Protein AF-A0A6G9QMH5-F1 (afdb_monomer)

Nearest PDB structures (foldseek):
  2hsq-assembly1_A  TM=3.831E-01  e=6.732E-01  Homo sapiens
  1ydi-assembly1_A  TM=3.785E-01  e=2.770E+00  Homo sapiens
  3tj6-assembly1_A  TM=2.991E-01  e=2.895E+00  Homo sapiens

Foldseek 3Di:
DDDPVVLLVVLLVQLLVVQLVVCVVVVADCSVLLNVLLVVLSVDPANLVSLLLLVLLLLLLVLLLVLLCVLLVPPVVPVVSSVVVLVVLVVVLVVCLPDPRNNSSSVSSSVNSVCLNVQCVSDPVSSVSSSVSNNVSSVSSSVSSCVSCVPRPPDQLVVVLLVLLVVLLVLLLVLLVVLVDDDDLVVLVVSLVVLVVNVVSLVVSVVSLVGDNPRPPVCVVCSVVSVVLSVVSNVLSVLSSVSSVCVNVVNDDVVVSVVSSVVSNVSSVVSVVVSVVVVVVVVVDDDDPPDDD

Sequence (293 aa):
MLLHSTKEAIKIGLSLTIAISLTFLLGWEKPWWSAITIIAMSANETYGHSIKLASDRLAGTMAGAFAAVVLVSFFAQERFLFLTTLILFAGLATFMSFNQRYGYTVRISFYVCALVCAMGAFDDISSINLIILRLQETFLGVIVYSLVFGLIWPDTTQGHFFALQNKILNCLEEKASQLSQKMSAEDVLKISDELQQVIPQIAKMKTILDLPLNGSHQLKHQLEKWRTITISSYEITLKLTEIADQLTNTQTDLTKRETDLAQITQQLTILKLAVKSDESQTVASPSAASGMS

Structure (mmCIF, N/CA/C/O backbone):
data_AF-A0A6G9QMH5-F1
#
_entry.id   AF-A0A6G9QMH5-F1
#
loop_
_atom_site.group_PDB
_atom_site.id
_atom_site.type_symbol
_atom_site.label_atom_id
_atom_site.label_alt_id
_atom_site.label_comp_id
_atom_site.label_asym_id
_atom_site.label_entity_id
_atom_site.label_seq_id
_atom_site.pdbx_PDB_ins_code
_atom_site.Cartn_x
_atom_site.Cartn_y
_atom_site.Cartn_z
_atom_site.occupancy
_atom_site.B_iso_or_equiv
_atom_site.auth_seq_id
_atom_site.auth_comp_id
_atom_site.auth_asym_id
_atom_site.auth_atom_id
_atom_site.pdbx_PDB_model_num
ATOM 1 N N . MET A 1 1 ? -4.821 -22.042 19.681 1.00 65.56 1 MET A N 1
ATOM 2 C CA . MET A 1 1 ? -4.972 -21.285 18.416 1.00 65.56 1 MET A CA 1
ATOM 3 C C . MET A 1 1 ? -3.760 -20.376 18.266 1.00 65.56 1 MET A C 1
ATOM 5 O O . MET A 1 1 ? -3.425 -19.713 19.236 1.00 65.56 1 MET A O 1
ATOM 9 N N . LEU A 1 2 ? -3.075 -20.373 17.117 1.00 74.69 2 LEU A N 1
ATOM 10 C CA . LEU A 1 2 ? -1.961 -19.442 16.866 1.00 74.69 2 LEU A CA 1
ATOM 11 C C . LEU A 1 2 ? -2.449 -17.985 16.949 1.00 74.69 2 LEU A C 1
ATOM 13 O O . LEU A 1 2 ? -3.534 -17.691 16.436 1.00 74.69 2 LEU A O 1
ATOM 17 N N . LEU A 1 3 ? -1.654 -17.094 17.557 1.00 81.12 3 LEU A N 1
ATOM 18 C CA . LEU A 1 3 ? -1.924 -15.651 17.564 1.00 81.12 3 LEU A CA 1
ATOM 19 C C . LEU A 1 3 ? -1.976 -15.116 16.125 1.00 81.12 3 LEU A C 1
ATOM 21 O O . LEU A 1 3 ? -1.241 -15.586 15.255 1.00 81.12 3 LEU A O 1
ATOM 25 N N . HIS A 1 4 ? -2.821 -14.111 15.881 1.00 75.88 4 HIS A N 1
ATOM 26 C CA . HIS A 1 4 ? -2.964 -13.482 14.563 1.00 75.88 4 HIS A CA 1
ATOM 27 C C . HIS A 1 4 ? -1.617 -12.966 14.029 1.00 75.88 4 HIS A C 1
ATOM 29 O O . HIS A 1 4 ? -1.228 -13.319 12.921 1.00 75.88 4 HIS A O 1
ATOM 35 N N . SER A 1 5 ? -0.832 -12.278 14.864 1.00 81.12 5 SER A N 1
ATOM 36 C CA . SER A 1 5 ? 0.507 -11.796 14.497 1.00 81.12 5 SER A CA 1
ATOM 37 C C . SER A 1 5 ? 1.468 -12.923 14.099 1.00 81.12 5 SER A C 1
ATOM 39 O O . SER A 1 5 ? 2.293 -12.745 13.210 1.00 81.12 5 SER A O 1
ATOM 41 N N . THR A 1 6 ? 1.353 -14.104 14.718 1.00 87.31 6 THR A N 1
ATOM 42 C CA . THR A 1 6 ? 2.169 -15.274 14.358 1.00 87.31 6 THR A CA 1
ATOM 43 C C . THR A 1 6 ? 1.766 -15.832 12.997 1.00 87.31 6 THR A C 1
ATOM 45 O O . THR A 1 6 ? 2.635 -16.180 12.203 1.00 87.31 6 THR A O 1
ATOM 48 N N . LYS A 1 7 ? 0.461 -15.892 12.701 1.00 86.19 7 LYS A N 1
ATOM 49 C CA . LYS A 1 7 ? -0.029 -16.320 11.382 1.00 86.19 7 LYS A CA 1
ATOM 50 C C . LYS A 1 7 ? 0.458 -15.372 10.289 1.00 86.19 7 LYS A C 1
ATOM 52 O O . LYS A 1 7 ? 0.980 -15.843 9.285 1.00 86.19 7 LYS A O 1
ATOM 57 N N . GLU A 1 8 ? 0.354 -14.065 10.514 1.00 85.12 8 GLU A N 1
ATOM 58 C CA . GLU A 1 8 ? 0.830 -13.043 9.576 1.00 85.12 8 GLU A CA 1
ATOM 59 C C . GLU A 1 8 ? 2.343 -13.136 9.349 1.00 85.12 8 GLU A C 1
ATOM 61 O O . GLU A 1 8 ? 2.790 -13.196 8.206 1.00 85.12 8 GLU A O 1
ATOM 66 N N . ALA A 1 9 ? 3.140 -13.268 10.414 1.00 89.88 9 ALA A N 1
ATOM 67 C CA . ALA A 1 9 ? 4.586 -13.450 10.289 1.00 89.88 9 ALA A CA 1
ATOM 68 C C . ALA A 1 9 ? 4.954 -14.697 9.461 1.00 89.88 9 ALA A C 1
ATOM 70 O O . ALA A 1 9 ? 5.850 -14.635 8.617 1.00 89.88 9 ALA A O 1
ATOM 71 N N . ILE A 1 10 ? 4.234 -15.810 9.651 1.00 91.50 10 ILE A N 1
ATOM 72 C CA . ILE A 1 10 ? 4.431 -17.038 8.867 1.00 91.50 10 ILE A CA 1
ATOM 73 C C . ILE A 1 10 ? 4.063 -16.814 7.395 1.00 91.50 10 ILE A C 1
ATOM 75 O O . ILE A 1 10 ? 4.836 -17.206 6.522 1.00 91.50 10 ILE A O 1
ATOM 79 N N . LYS A 1 11 ? 2.929 -16.159 7.098 1.00 91.25 11 LYS A N 1
ATOM 80 C CA . LYS A 1 11 ? 2.526 -15.837 5.715 1.00 91.25 11 LYS A CA 1
ATOM 81 C C . LYS A 1 11 ? 3.567 -14.960 5.020 1.00 91.25 11 LYS A C 1
ATOM 83 O O . LYS A 1 11 ? 3.928 -15.238 3.876 1.00 91.25 11 LYS A O 1
ATOM 88 N N . ILE A 1 12 ? 4.074 -13.932 5.704 1.00 92.38 12 ILE A N 1
ATOM 89 C CA . ILE A 1 12 ? 5.109 -13.034 5.172 1.00 92.38 12 ILE A CA 1
ATOM 90 C C . ILE A 1 12 ? 6.393 -13.814 4.890 1.00 92.38 12 ILE A C 1
ATOM 92 O O . ILE A 1 12 ? 6.911 -13.744 3.776 1.00 92.38 12 ILE A O 1
ATOM 96 N N . GLY A 1 13 ? 6.878 -14.589 5.865 1.00 93.81 13 GLY A N 1
ATOM 97 C CA . GLY A 1 13 ? 8.087 -15.399 5.711 1.00 93.81 13 GLY A CA 1
ATOM 98 C C . GLY A 1 13 ? 7.975 -16.379 4.545 1.00 93.81 13 GLY A C 1
ATOM 99 O O . GLY A 1 13 ? 8.847 -16.412 3.682 1.00 93.81 13 GLY A O 1
ATOM 100 N N . LEU A 1 14 ? 6.857 -17.100 4.459 1.00 94.56 14 LEU A N 1
ATOM 101 C CA . LEU A 1 14 ? 6.595 -18.055 3.384 1.00 94.56 14 LEU A CA 1
ATOM 102 C C . LEU A 1 14 ? 6.496 -17.367 2.013 1.00 94.56 14 LEU A C 1
ATOM 104 O O . LEU A 1 14 ? 7.075 -17.855 1.045 1.00 94.56 14 LEU A O 1
ATOM 108 N N . SER A 1 15 ? 5.844 -16.203 1.933 1.00 93.69 15 SER A N 1
ATOM 109 C CA . SER A 1 15 ? 5.782 -15.400 0.702 1.00 93.69 15 SER A CA 1
ATOM 110 C C . SER A 1 15 ? 7.171 -14.963 0.240 1.00 93.69 15 SER A C 1
ATOM 112 O O . SER A 1 15 ? 7.495 -15.092 -0.939 1.00 93.69 15 SER A O 1
ATOM 114 N N . LEU A 1 16 ? 8.004 -14.472 1.163 1.00 94.62 16 LEU A N 1
ATOM 115 C CA . LEU A 1 16 ? 9.369 -14.038 0.867 1.00 94.62 16 LEU A CA 1
ATOM 116 C C . LEU A 1 16 ? 10.232 -15.196 0.368 1.00 94.62 16 LEU A C 1
ATOM 118 O O . LEU A 1 16 ? 10.904 -15.049 -0.652 1.00 94.62 16 LEU A O 1
ATOM 122 N N . THR A 1 17 ? 10.188 -16.345 1.047 1.00 94.81 17 THR A N 1
ATOM 123 C CA . THR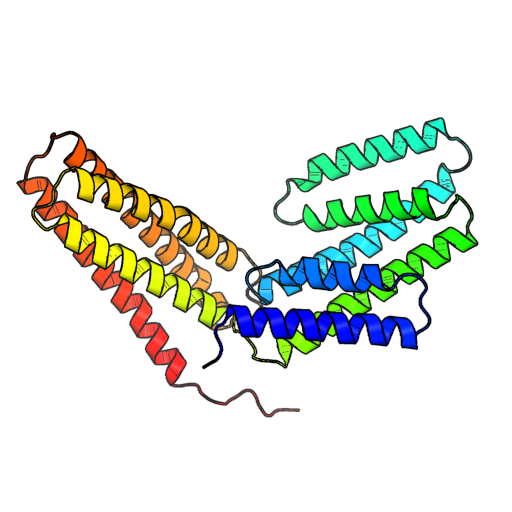 A 1 17 ? 10.938 -17.534 0.629 1.00 94.81 17 THR A CA 1
ATOM 124 C C . THR A 1 17 ? 10.515 -17.980 -0.766 1.00 94.81 17 THR A C 1
ATOM 126 O O . THR A 1 17 ? 11.375 -18.133 -1.627 1.00 94.81 17 THR A O 1
ATOM 129 N N . ILE A 1 18 ? 9.210 -18.111 -1.026 1.00 94.31 18 ILE A N 1
ATOM 130 C CA . ILE A 1 18 ? 8.703 -18.527 -2.342 1.00 94.31 18 ILE A CA 1
ATOM 131 C C . ILE A 1 18 ? 9.117 -17.534 -3.427 1.00 94.31 18 ILE A C 1
ATOM 133 O O . ILE A 1 18 ? 9.601 -17.948 -4.478 1.00 94.31 18 ILE A O 1
ATOM 137 N N . ALA A 1 19 ? 8.958 -16.234 -3.184 1.00 93.44 19 ALA A N 1
ATOM 138 C CA . ALA A 1 19 ? 9.284 -15.214 -4.171 1.00 93.44 19 ALA A CA 1
ATOM 139 C C . ALA A 1 19 ? 10.772 -15.195 -4.515 1.00 93.44 19 ALA A C 1
ATOM 141 O O . ALA A 1 19 ? 11.117 -15.190 -5.692 1.00 93.44 19 ALA A O 1
ATOM 142 N N . ILE A 1 20 ? 11.647 -15.239 -3.509 1.00 92.50 20 ILE A N 1
ATOM 143 C CA . ILE A 1 20 ? 13.097 -15.261 -3.720 1.00 92.50 20 ILE A CA 1
ATOM 144 C C . ILE A 1 20 ? 13.515 -16.553 -4.434 1.00 92.50 20 ILE A C 1
ATOM 146 O O . ILE A 1 20 ? 14.293 -16.495 -5.386 1.00 92.50 20 ILE A O 1
ATOM 150 N N . SER A 1 21 ? 12.975 -17.708 -4.030 1.00 93.06 21 SER A N 1
ATOM 151 C CA . SER A 1 21 ? 13.236 -18.985 -4.703 1.00 93.06 21 SER A CA 1
ATOM 152 C C . SER A 1 21 ? 12.796 -18.961 -6.167 1.00 93.06 21 SER A C 1
ATOM 154 O O . SER A 1 21 ? 13.566 -19.373 -7.031 1.00 93.06 21 SER A O 1
ATOM 156 N N . LEU A 1 22 ? 11.602 -18.439 -6.465 1.00 92.81 22 LEU A N 1
ATOM 157 C CA . LEU A 1 22 ? 11.120 -18.290 -7.841 1.00 92.81 22 LEU A CA 1
ATOM 158 C C . LEU A 1 22 ? 12.006 -17.344 -8.647 1.00 92.81 22 LEU A C 1
ATOM 160 O O . LEU A 1 22 ? 12.325 -17.654 -9.792 1.00 92.81 22 LEU A O 1
ATOM 164 N N . THR A 1 23 ? 12.461 -16.239 -8.058 1.00 91.00 23 THR A N 1
ATOM 165 C CA . THR A 1 23 ? 13.358 -15.327 -8.764 1.00 91.00 23 THR A CA 1
ATOM 166 C C . THR A 1 23 ? 14.689 -15.990 -9.133 1.00 91.00 23 THR A C 1
ATOM 168 O O . THR A 1 23 ? 15.152 -15.837 -10.264 1.00 91.00 23 THR A O 1
ATOM 171 N N . PHE A 1 24 ? 15.287 -16.768 -8.223 1.00 89.75 24 PHE A N 1
ATOM 172 C CA . PHE A 1 24 ? 16.509 -17.522 -8.525 1.00 89.75 24 PHE A CA 1
ATOM 173 C C . PHE A 1 24 ? 16.285 -18.595 -9.595 1.00 89.75 24 PHE A C 1
ATOM 175 O O . PHE A 1 24 ? 17.134 -18.764 -10.465 1.00 89.75 24 PHE A O 1
ATOM 182 N N . LEU A 1 25 ? 15.141 -19.287 -9.567 1.00 91.94 25 LEU A N 1
ATOM 183 C CA . LEU A 1 25 ? 14.787 -20.286 -10.582 1.00 91.94 25 LEU A CA 1
ATOM 184 C C . LEU A 1 25 ? 14.600 -19.670 -11.974 1.00 91.94 25 LEU A C 1
ATOM 186 O O . LEU A 1 25 ? 14.950 -20.295 -12.971 1.00 91.94 25 LEU A O 1
ATOM 190 N N . LEU A 1 26 ? 14.069 -18.449 -12.044 1.00 89.69 26 LEU A N 1
ATOM 191 C CA . LEU A 1 26 ? 13.891 -17.704 -13.292 1.00 89.69 26 LEU A CA 1
ATOM 192 C C . LEU A 1 26 ? 15.174 -16.992 -13.756 1.00 89.69 26 LEU A C 1
ATOM 194 O O . LEU A 1 26 ? 15.192 -16.419 -14.844 1.00 89.69 26 LEU A O 1
ATOM 198 N N . GLY A 1 27 ? 16.241 -17.037 -12.952 1.00 88.19 27 GLY A N 1
ATOM 199 C CA . GLY A 1 27 ? 17.541 -16.461 -13.282 1.00 88.19 27 GLY A CA 1
ATOM 200 C C . GLY A 1 27 ? 17.572 -14.932 -13.280 1.00 88.19 27 GLY A C 1
ATOM 201 O O . GLY A 1 27 ? 18.398 -14.355 -13.982 1.00 88.19 27 GLY A O 1
ATOM 202 N N . TRP A 1 28 ? 16.684 -14.255 -12.541 1.00 89.19 28 TRP A N 1
ATOM 203 C CA . TRP A 1 28 ? 16.692 -12.790 -12.533 1.00 89.19 28 TRP A CA 1
ATOM 204 C C . TRP A 1 28 ? 17.762 -12.212 -11.605 1.00 89.19 28 TRP A C 1
ATOM 206 O O . TRP A 1 28 ? 18.031 -12.726 -10.519 1.00 89.19 28 TRP A O 1
ATOM 216 N N . GLU A 1 29 ? 18.341 -11.087 -12.020 1.00 78.19 29 GLU A N 1
ATOM 217 C CA . GLU A 1 29 ? 19.521 -10.499 -11.381 1.00 78.19 29 GLU A CA 1
ATOM 218 C C . GLU A 1 29 ? 19.248 -9.865 -10.002 1.00 78.19 29 GLU A C 1
ATOM 220 O O . GLU A 1 29 ? 20.187 -9.672 -9.226 1.00 78.19 29 GLU A O 1
ATOM 225 N N . LYS A 1 30 ? 17.998 -9.481 -9.679 1.00 78.00 30 LYS A N 1
ATOM 226 C CA . LYS A 1 30 ? 17.689 -8.600 -8.528 1.00 78.00 30 LYS A CA 1
ATOM 227 C C . LYS A 1 30 ? 16.522 -9.073 -7.635 1.00 78.00 30 LYS A C 1
ATOM 229 O O . LYS A 1 30 ? 15.656 -8.268 -7.286 1.00 78.00 30 LYS A O 1
ATOM 234 N N . PRO A 1 31 ? 16.592 -10.294 -7.059 1.00 79.31 31 PRO A N 1
ATOM 235 C CA . PRO A 1 31 ? 15.502 -10.930 -6.294 1.00 79.31 31 PRO A CA 1
ATOM 236 C C . PRO A 1 31 ? 14.879 -10.098 -5.165 1.00 79.31 31 PRO A C 1
ATOM 238 O O . PRO A 1 31 ? 13.711 -10.271 -4.809 1.00 79.31 31 PRO A O 1
ATOM 241 N N . TRP A 1 32 ? 15.636 -9.160 -4.605 1.00 85.56 32 TRP A N 1
ATOM 242 C CA . TRP A 1 32 ? 15.191 -8.270 -3.543 1.00 85.56 32 TRP A CA 1
ATOM 243 C C . TRP A 1 32 ? 14.041 -7.320 -3.938 1.00 85.56 32 TRP A C 1
ATOM 245 O O . TRP A 1 32 ? 13.302 -6.889 -3.053 1.00 85.56 32 TRP A O 1
ATOM 255 N N . TRP A 1 33 ? 13.804 -7.006 -5.220 1.00 87.44 33 TRP A N 1
ATOM 256 C CA . TRP A 1 33 ? 12.682 -6.123 -5.601 1.00 87.44 33 TRP A CA 1
ATOM 257 C C . TRP A 1 33 ? 11.311 -6.796 -5.480 1.00 87.44 33 TRP A C 1
ATOM 259 O O . TRP A 1 33 ? 10.335 -6.139 -5.092 1.00 87.44 33 TRP A O 1
ATOM 269 N N . SER A 1 34 ? 11.241 -8.100 -5.752 1.00 89.44 34 SER A N 1
ATOM 270 C CA . SER A 1 34 ? 10.040 -8.906 -5.501 1.00 89.44 34 SER A CA 1
ATOM 271 C C . SER A 1 34 ? 9.735 -8.949 -3.998 1.00 89.44 34 SER A C 1
ATOM 273 O O . SER A 1 34 ? 8.615 -8.661 -3.570 1.00 89.44 34 SER A O 1
ATOM 275 N N . ALA A 1 35 ? 10.771 -9.151 -3.174 1.00 91.81 35 ALA A N 1
ATOM 276 C CA . ALA A 1 35 ? 10.656 -9.123 -1.717 1.00 91.81 35 ALA A CA 1
ATOM 277 C C . ALA A 1 35 ? 10.155 -7.768 -1.178 1.00 91.81 35 ALA A C 1
ATOM 279 O O . ALA A 1 35 ? 9.234 -7.738 -0.362 1.00 91.81 35 ALA A O 1
ATOM 280 N N . ILE A 1 36 ? 10.683 -6.637 -1.671 1.00 91.00 36 ILE A N 1
ATOM 281 C CA . ILE A 1 36 ? 10.199 -5.295 -1.286 1.00 91.00 36 ILE A CA 1
ATOM 282 C C . ILE A 1 36 ? 8.715 -5.125 -1.629 1.00 91.00 36 ILE A C 1
ATOM 284 O O . ILE A 1 36 ? 7.980 -4.482 -0.879 1.00 91.00 36 ILE A O 1
ATOM 288 N N . THR A 1 37 ? 8.262 -5.679 -2.755 1.00 91.75 37 THR A N 1
ATOM 289 C CA . THR A 1 37 ? 6.849 -5.615 -3.150 1.00 91.75 37 THR A CA 1
ATOM 290 C C . THR A 1 37 ? 5.965 -6.352 -2.147 1.00 91.75 37 THR A C 1
ATOM 292 O O . THR A 1 37 ? 4.986 -5.775 -1.680 1.00 91.75 37 THR A O 1
ATOM 295 N N . ILE A 1 38 ? 6.361 -7.555 -1.729 1.00 92.75 38 ILE A N 1
ATOM 296 C CA . ILE A 1 38 ? 5.646 -8.335 -0.707 1.00 92.75 38 ILE A CA 1
ATOM 297 C C . ILE A 1 38 ? 5.608 -7.589 0.627 1.00 92.75 38 ILE A C 1
ATOM 299 O O . ILE A 1 38 ? 4.537 -7.468 1.211 1.00 92.75 38 ILE A O 1
ATOM 303 N N . ILE A 1 39 ? 6.738 -7.035 1.077 1.00 92.00 39 ILE A N 1
ATOM 304 C CA . ILE A 1 39 ? 6.820 -6.288 2.344 1.00 92.00 39 ILE A CA 1
ATOM 305 C C . ILE A 1 39 ? 5.926 -5.043 2.306 1.00 92.00 39 ILE A C 1
ATOM 307 O O . ILE A 1 39 ? 5.179 -4.776 3.246 1.00 92.00 39 ILE A O 1
ATOM 311 N N . ALA A 1 40 ? 5.969 -4.285 1.207 1.00 89.19 40 ALA A N 1
ATOM 312 C CA . ALA A 1 40 ? 5.131 -3.101 1.036 1.00 89.19 40 ALA A CA 1
ATOM 313 C C . ALA A 1 40 ? 3.634 -3.448 1.039 1.00 89.19 40 ALA A C 1
ATOM 315 O O . ALA A 1 40 ? 2.819 -2.654 1.505 1.00 89.19 40 ALA A O 1
ATOM 316 N N . MET A 1 41 ? 3.268 -4.628 0.533 1.00 89.12 41 MET A N 1
ATOM 317 C CA . MET A 1 41 ? 1.894 -5.119 0.554 1.00 89.12 41 MET A CA 1
ATOM 318 C C . MET A 1 41 ? 1.492 -5.661 1.930 1.00 89.12 41 MET A C 1
ATOM 320 O O . MET A 1 41 ? 0.384 -5.379 2.377 1.00 89.12 41 MET A O 1
ATOM 324 N N . SER A 1 42 ? 2.374 -6.375 2.631 1.00 87.12 42 SER A N 1
ATOM 325 C CA . SER A 1 42 ? 2.095 -6.941 3.957 1.00 87.12 42 SER A CA 1
ATOM 326 C C . SER A 1 42 ? 2.078 -5.909 5.081 1.00 87.12 42 SER A C 1
ATOM 328 O O . SER A 1 42 ? 1.538 -6.184 6.143 1.00 87.12 42 SER A O 1
ATOM 330 N N . ALA A 1 43 ? 2.661 -4.727 4.870 1.00 84.50 43 ALA A N 1
ATOM 331 C CA . ALA A 1 43 ? 2.594 -3.623 5.828 1.00 84.50 43 ALA A CA 1
ATOM 332 C C . ALA A 1 43 ? 1.173 -3.044 5.986 1.00 84.50 43 ALA A C 1
ATOM 334 O O . ALA A 1 43 ? 0.922 -2.263 6.901 1.00 84.50 43 ALA A O 1
ATOM 335 N N . ASN A 1 44 ? 0.249 -3.405 5.094 1.00 79.06 44 ASN A N 1
ATOM 336 C CA . ASN A 1 44 ? -1.134 -2.956 5.146 1.00 79.06 44 ASN A CA 1
ATOM 337 C C . ASN A 1 44 ? -1.970 -3.850 6.054 1.00 79.06 44 ASN A C 1
ATOM 339 O O . ASN A 1 44 ? -1.850 -5.069 6.054 1.00 79.06 44 ASN A O 1
ATOM 343 N N . GLU A 1 45 ? -2.899 -3.230 6.768 1.00 66.62 45 GLU A N 1
ATOM 344 C CA . GLU A 1 45 ? -3.675 -3.893 7.819 1.00 66.62 45 GLU A CA 1
ATOM 345 C C . GLU A 1 45 ? -4.791 -4.801 7.288 1.00 66.62 45 GLU A C 1
ATOM 347 O O . GLU A 1 45 ? -5.472 -5.476 8.052 1.00 66.62 45 GLU A O 1
ATOM 352 N N . THR A 1 46 ? -5.068 -4.778 5.986 1.00 69.31 46 THR A N 1
ATOM 353 C CA . THR A 1 46 ? -6.161 -5.555 5.401 1.00 69.31 46 THR A CA 1
ATOM 354 C C . THR A 1 46 ? -5.801 -6.003 3.998 1.00 69.31 46 THR A C 1
ATOM 356 O O . THR A 1 46 ? -5.388 -5.191 3.173 1.00 69.31 46 THR A O 1
ATOM 359 N N . TYR A 1 47 ? -6.076 -7.272 3.692 1.00 73.38 47 TYR A N 1
ATOM 360 C CA . TYR A 1 47 ? -5.823 -7.871 2.381 1.00 73.38 47 TYR A CA 1
ATOM 361 C C . TYR A 1 47 ? -6.427 -7.066 1.216 1.00 73.38 47 TYR A C 1
ATOM 363 O O . TYR A 1 47 ? -5.752 -6.794 0.228 1.00 73.38 47 TYR A O 1
ATOM 371 N N . GLY A 1 48 ? -7.670 -6.589 1.352 1.00 69.12 48 GLY A N 1
ATOM 372 C CA . GLY A 1 48 ? -8.307 -5.731 0.344 1.00 69.12 48 GLY A CA 1
ATOM 373 C C . GLY A 1 48 ? -7.566 -4.409 0.091 1.00 69.12 48 GLY A C 1
ATOM 374 O O . GLY A 1 48 ? -7.494 -3.958 -1.053 1.00 69.12 48 GLY A O 1
ATOM 375 N N . HIS A 1 49 ? -6.957 -3.815 1.126 1.00 76.50 49 HIS A N 1
ATOM 376 C CA . HIS A 1 49 ? -6.108 -2.632 0.962 1.00 76.50 49 HIS A CA 1
ATOM 377 C C . HIS A 1 49 ? -4.830 -2.985 0.194 1.00 76.50 49 HIS A C 1
ATOM 379 O O . HIS A 1 49 ? -4.477 -2.295 -0.763 1.00 76.50 49 HIS A O 1
ATOM 385 N N . SER A 1 50 ? -4.199 -4.108 0.544 1.00 83.56 50 SER A N 1
ATOM 386 C CA . SER A 1 50 ? -2.997 -4.615 -0.121 1.00 83.56 50 SER A CA 1
ATOM 387 C C . SER A 1 50 ? -3.216 -4.909 -1.603 1.00 83.56 50 SER A C 1
ATOM 389 O O . SER A 1 50 ? -2.338 -4.613 -2.408 1.00 83.56 50 SER A O 1
ATOM 391 N N . ILE A 1 51 ? -4.380 -5.443 -1.993 1.00 82.44 51 ILE A N 1
ATOM 392 C CA . ILE A 1 51 ? -4.709 -5.715 -3.404 1.00 82.44 51 ILE A CA 1
ATOM 393 C C . ILE A 1 51 ? -4.871 -4.420 -4.205 1.00 82.44 51 ILE A C 1
ATOM 395 O O . ILE A 1 51 ? -4.345 -4.316 -5.316 1.00 82.44 51 ILE A O 1
ATOM 399 N N . LYS A 1 52 ? -5.538 -3.403 -3.641 1.00 83.06 52 LYS A N 1
ATOM 400 C CA . LYS A 1 52 ? -5.586 -2.076 -4.275 1.00 83.06 52 LYS A CA 1
ATOM 401 C C . LYS A 1 52 ? -4.173 -1.513 -4.438 1.00 83.06 52 LYS A C 1
ATOM 403 O O . LYS A 1 52 ? -3.817 -1.063 -5.523 1.00 83.06 52 LYS A O 1
ATOM 408 N N . LEU A 1 53 ? -3.357 -1.611 -3.390 1.00 85.94 53 LEU A N 1
ATOM 409 C CA . LEU A 1 53 ? -1.973 -1.153 -3.422 1.00 85.94 53 LEU A CA 1
ATOM 410 C C . LEU A 1 53 ? -1.140 -1.900 -4.476 1.00 85.94 53 LEU A C 1
ATOM 412 O O . LEU A 1 53 ? -0.309 -1.287 -5.140 1.00 85.94 53 LEU A O 1
ATOM 416 N N . ALA A 1 54 ? -1.393 -3.197 -4.672 1.00 88.25 54 ALA A N 1
ATOM 417 C CA . ALA A 1 54 ? -0.798 -4.000 -5.739 1.00 88.25 54 ALA A CA 1
ATOM 418 C C . ALA A 1 54 ? -1.111 -3.420 -7.122 1.00 88.25 54 ALA A C 1
ATOM 420 O O . ALA A 1 54 ? -0.202 -3.216 -7.926 1.00 88.25 54 ALA A O 1
ATOM 421 N N . SER A 1 55 ? -2.386 -3.114 -7.379 1.00 89.62 55 SER A N 1
ATOM 422 C CA . SER A 1 55 ? -2.822 -2.485 -8.629 1.00 89.62 55 SER A CA 1
ATOM 423 C C . SER A 1 55 ? -2.158 -1.123 -8.828 1.00 89.62 55 SER A C 1
ATOM 425 O O . SER A 1 55 ? -1.637 -0.841 -9.907 1.00 89.62 55 SER A O 1
ATOM 427 N N . ASP A 1 56 ? -2.126 -0.293 -7.784 1.00 90.62 56 ASP A N 1
ATOM 428 C CA . ASP A 1 56 ? -1.503 1.030 -7.844 1.00 90.62 56 ASP A CA 1
ATOM 429 C C . ASP A 1 56 ? 0.012 0.931 -8.084 1.00 90.62 56 ASP A C 1
ATOM 431 O O . ASP A 1 56 ? 0.583 1.756 -8.801 1.00 90.62 56 ASP A O 1
ATOM 435 N N . ARG A 1 57 ? 0.667 -0.102 -7.538 1.00 93.12 57 ARG A N 1
ATOM 436 C CA . ARG A 1 57 ? 2.088 -0.385 -7.765 1.00 93.12 57 ARG A CA 1
ATOM 437 C C . ARG A 1 57 ? 2.352 -0.820 -9.201 1.00 93.12 57 ARG A C 1
ATOM 439 O O . ARG A 1 57 ? 3.276 -0.297 -9.806 1.00 93.12 57 ARG A O 1
ATOM 446 N N . LEU A 1 58 ? 1.545 -1.726 -9.756 1.00 94.06 58 LEU A N 1
ATOM 447 C CA . LEU A 1 58 ? 1.675 -2.167 -11.150 1.00 94.06 58 LEU A CA 1
ATOM 448 C C . LEU A 1 58 ? 1.474 -1.000 -12.121 1.00 94.06 58 LEU A C 1
ATOM 450 O O . LEU A 1 58 ? 2.323 -0.767 -12.982 1.00 94.06 58 LEU A O 1
ATOM 454 N N . ALA A 1 59 ? 0.410 -0.216 -11.926 1.00 94.56 59 ALA A N 1
ATOM 455 C CA . ALA A 1 59 ? 0.146 0.980 -12.722 1.00 94.56 59 ALA A CA 1
ATOM 456 C C . ALA A 1 59 ? 1.286 2.005 -12.601 1.00 94.56 59 ALA A C 1
ATOM 458 O O . ALA A 1 59 ? 1.727 2.566 -13.603 1.00 94.56 59 ALA A O 1
ATOM 459 N N . GLY A 1 60 ? 1.807 2.208 -11.386 1.00 93.94 60 GLY A N 1
ATOM 460 C CA . GLY A 1 60 ? 2.935 3.098 -11.129 1.00 93.94 60 GLY A CA 1
ATOM 461 C C . GLY A 1 60 ? 4.216 2.622 -11.809 1.00 93.94 60 GLY A C 1
ATOM 462 O O . GLY A 1 60 ? 4.887 3.418 -12.454 1.00 93.94 60 GLY A O 1
ATOM 463 N N . THR A 1 61 ? 4.542 1.330 -11.733 1.00 95.00 61 THR A N 1
ATOM 464 C CA . THR A 1 61 ? 5.733 0.767 -12.385 1.00 95.00 61 THR A CA 1
ATOM 465 C C . THR A 1 61 ? 5.647 0.892 -13.903 1.00 95.00 61 THR A C 1
ATOM 467 O O . THR A 1 61 ? 6.630 1.283 -14.526 1.00 95.00 61 THR A O 1
ATOM 470 N N . MET A 1 62 ? 4.478 0.638 -14.500 1.00 95.75 62 MET A N 1
ATOM 471 C CA . MET A 1 62 ? 4.269 0.825 -15.941 1.00 95.75 62 MET A CA 1
ATOM 472 C C . MET A 1 62 ? 4.400 2.295 -16.358 1.00 95.75 62 MET A C 1
ATOM 474 O O . MET A 1 62 ? 5.119 2.601 -17.309 1.00 95.75 62 MET A O 1
ATOM 478 N N . ALA A 1 63 ? 3.757 3.212 -15.629 1.00 96.12 63 ALA A N 1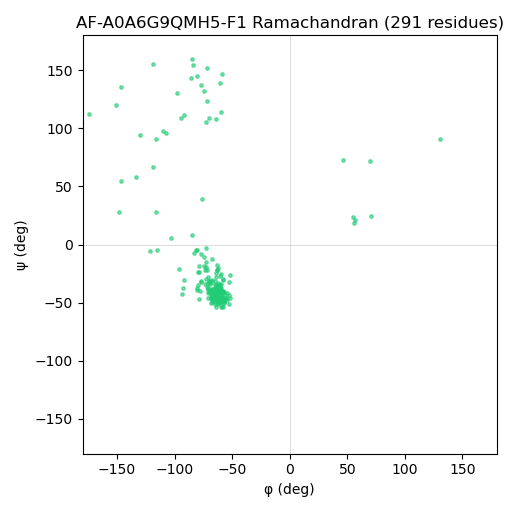
ATOM 479 C CA . ALA A 1 63 ? 3.848 4.646 -15.901 1.00 96.12 63 ALA A CA 1
ATOM 480 C C . ALA A 1 63 ? 5.282 5.175 -15.723 1.00 96.12 63 ALA A C 1
ATOM 482 O O . ALA A 1 63 ? 5.764 5.950 -16.546 1.00 96.12 63 ALA A O 1
ATOM 483 N N . GLY A 1 64 ? 5.989 4.715 -14.688 1.00 94.88 64 GLY A N 1
ATOM 484 C CA . GLY A 1 64 ? 7.376 5.085 -14.413 1.00 94.88 64 GLY A CA 1
ATOM 485 C C . GLY A 1 64 ? 8.355 4.550 -15.449 1.00 94.88 64 GLY A C 1
ATOM 486 O O . GLY A 1 64 ? 9.252 5.276 -15.865 1.00 94.88 64 GLY A O 1
ATOM 487 N N . ALA A 1 65 ? 8.158 3.312 -15.905 1.00 94.25 65 ALA A N 1
ATOM 488 C CA . ALA A 1 65 ? 8.918 2.729 -17.005 1.00 94.25 65 ALA A CA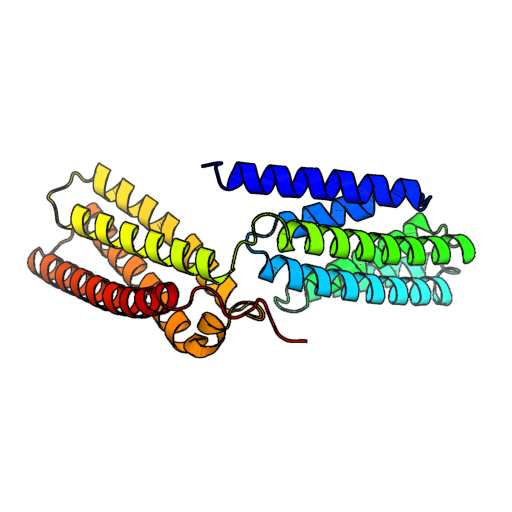 1
ATOM 489 C C . ALA A 1 65 ? 8.734 3.528 -18.302 1.00 94.25 65 ALA A C 1
ATOM 491 O O . ALA A 1 65 ? 9.715 3.884 -18.949 1.00 94.25 65 ALA A O 1
ATOM 492 N N . PHE A 1 66 ? 7.489 3.862 -18.650 1.00 94.56 66 PHE A N 1
ATOM 493 C CA . PHE A 1 66 ? 7.196 4.686 -19.822 1.00 94.56 66 PHE A CA 1
ATOM 494 C C . PHE A 1 66 ? 7.828 6.080 -19.710 1.00 94.56 66 PHE A C 1
ATOM 496 O O . PHE A 1 66 ? 8.502 6.531 -20.635 1.00 94.56 66 PHE A O 1
ATOM 503 N N . ALA A 1 67 ? 7.675 6.733 -18.554 1.00 94.25 67 ALA A N 1
ATOM 504 C CA . ALA A 1 67 ? 8.291 8.027 -18.286 1.00 94.25 67 ALA A CA 1
ATOM 505 C C . ALA A 1 67 ? 9.821 7.969 -18.404 1.00 94.25 67 ALA A C 1
ATOM 507 O O . ALA A 1 67 ? 10.405 8.874 -18.990 1.00 94.25 67 ALA A O 1
ATOM 508 N N . ALA A 1 68 ? 10.465 6.898 -17.923 1.00 93.00 68 ALA A N 1
ATOM 509 C CA . ALA A 1 68 ? 11.908 6.714 -18.058 1.00 93.00 68 ALA A CA 1
ATOM 510 C C . ALA A 1 68 ? 12.343 6.637 -19.521 1.00 93.00 68 ALA A C 1
ATOM 512 O O . ALA A 1 68 ? 13.278 7.332 -19.905 1.00 93.00 68 ALA A O 1
ATOM 513 N N . VAL A 1 69 ? 11.650 5.838 -20.340 1.00 92.00 69 VAL A N 1
ATOM 514 C CA . VAL A 1 69 ? 11.960 5.708 -21.774 1.00 92.00 69 VAL A CA 1
ATOM 515 C C . VAL A 1 69 ? 11.850 7.059 -22.469 1.00 92.00 69 VAL A C 1
ATOM 517 O O . VAL A 1 69 ? 12.767 7.444 -23.187 1.00 92.00 69 VAL A O 1
ATOM 520 N N . VAL A 1 70 ? 10.770 7.807 -22.222 1.00 92.12 70 VAL A N 1
ATOM 521 C CA . VAL A 1 70 ? 10.594 9.158 -22.779 1.00 92.12 70 VAL A CA 1
ATOM 522 C C . VAL A 1 70 ? 11.728 10.077 -22.320 1.00 92.12 70 VAL A C 1
ATOM 524 O O . VAL A 1 70 ? 12.346 10.757 -23.135 1.00 92.12 70 VAL A O 1
ATOM 527 N N . LEU A 1 71 ? 12.045 10.082 -21.026 1.00 91.00 71 LEU A N 1
ATOM 528 C CA . LEU A 1 71 ? 13.027 11.005 -20.466 1.00 91.00 71 LEU A CA 1
ATOM 529 C C . LEU A 1 71 ? 14.445 10.704 -20.983 1.00 91.00 71 LEU A C 1
ATOM 531 O O . LEU A 1 71 ? 15.153 11.622 -21.393 1.00 91.00 71 LEU A O 1
ATOM 535 N N . VAL A 1 72 ? 14.834 9.429 -21.047 1.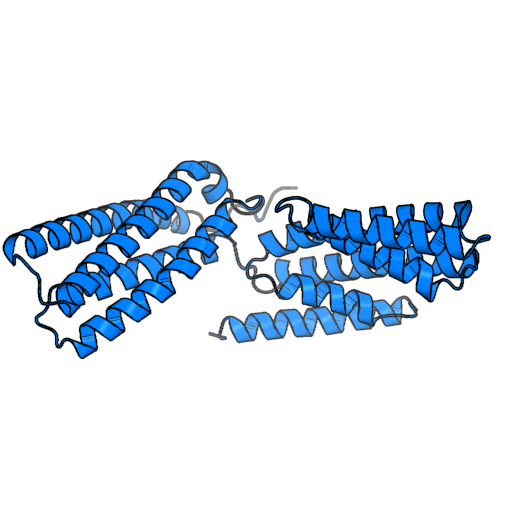00 89.38 72 VAL A N 1
ATOM 536 C CA . VAL A 1 72 ? 16.116 8.999 -21.625 1.00 89.38 72 VAL A CA 1
ATOM 537 C C . VAL A 1 72 ? 16.161 9.308 -23.126 1.00 89.38 72 VAL A C 1
ATOM 539 O O . VAL A 1 72 ? 17.108 9.944 -23.575 1.00 89.38 72 VAL A O 1
ATOM 542 N N . SER A 1 73 ? 15.113 8.981 -23.889 1.00 88.50 73 SER A N 1
ATOM 543 C CA . SER A 1 73 ? 15.104 9.176 -25.350 1.00 88.50 73 SER A CA 1
ATOM 544 C C . SER A 1 73 ? 15.255 10.642 -25.767 1.00 88.50 73 SER A C 1
ATOM 546 O O . SER A 1 73 ? 15.943 10.936 -26.741 1.00 88.50 73 SER A O 1
ATOM 548 N N . PHE A 1 74 ? 14.610 11.570 -25.052 1.00 88.56 74 PHE A N 1
ATOM 549 C CA . PHE A 1 74 ? 14.621 12.991 -25.420 1.00 88.56 74 PHE A CA 1
ATOM 550 C C . PHE A 1 74 ? 15.744 13.793 -24.760 1.00 88.56 74 PHE A C 1
ATOM 552 O O . PHE A 1 74 ? 16.203 14.774 -25.341 1.00 88.56 74 PHE A O 1
ATOM 559 N N . PHE A 1 75 ? 16.171 13.418 -23.551 1.00 87.75 75 PHE A N 1
ATOM 560 C CA . PHE A 1 75 ? 17.021 14.281 -22.728 1.00 87.75 75 PHE A CA 1
ATOM 561 C C . PHE A 1 75 ? 18.370 13.664 -22.341 1.00 87.75 75 PHE A C 1
ATOM 563 O O . PHE A 1 75 ? 19.188 14.382 -21.776 1.00 87.75 75 PHE A O 1
ATOM 570 N N . ALA A 1 76 ? 18.657 12.388 -22.644 1.00 84.44 76 ALA A N 1
ATOM 571 C CA . ALA A 1 76 ? 19.908 11.744 -22.209 1.00 84.44 76 ALA A CA 1
ATOM 572 C C . ALA A 1 76 ? 21.189 12.419 -22.732 1.00 84.44 76 ALA A C 1
ATOM 574 O O . ALA A 1 76 ? 22.224 12.339 -22.075 1.00 84.44 76 ALA A O 1
ATOM 575 N N . GLN A 1 77 ? 21.129 13.097 -23.883 1.00 88.25 77 GLN A N 1
ATOM 576 C CA . GLN A 1 77 ? 22.290 13.771 -24.475 1.00 88.25 77 GLN A CA 1
ATOM 577 C C . GLN A 1 77 ? 22.704 15.034 -23.698 1.00 88.25 77 GLN A C 1
ATOM 579 O O . GLN A 1 77 ? 23.893 15.305 -23.549 1.00 88.25 77 GLN A O 1
ATOM 584 N N . GLU A 1 78 ? 21.737 15.785 -23.160 1.00 91.31 78 GLU A N 1
ATOM 585 C CA . GLU A 1 78 ? 21.962 17.084 -22.516 1.00 91.31 78 GLU A CA 1
ATOM 586 C C . GLU A 1 78 ? 21.754 17.002 -20.999 1.00 91.31 78 GLU A C 1
ATOM 588 O O . GLU A 1 78 ? 20.636 17.107 -20.484 1.00 91.31 78 GLU A O 1
ATOM 593 N N . ARG A 1 79 ? 22.857 16.860 -20.250 1.00 88.69 79 ARG A N 1
ATOM 594 C CA . ARG A 1 79 ? 22.843 16.605 -18.796 1.00 88.69 79 ARG A CA 1
ATOM 595 C C . ARG A 1 79 ? 22.034 17.628 -17.994 1.00 88.69 79 ARG A C 1
ATOM 597 O O . ARG A 1 79 ? 21.340 17.250 -17.051 1.00 88.69 79 ARG A O 1
ATOM 604 N N . PHE A 1 80 ? 22.136 18.915 -18.324 1.00 93.06 80 PHE A N 1
ATOM 605 C CA . PHE A 1 80 ? 21.400 19.957 -17.601 1.00 93.06 80 PHE A CA 1
ATOM 606 C C . PHE A 1 80 ? 19.896 19.852 -17.850 1.00 93.06 80 PHE A C 1
ATOM 608 O O . PHE A 1 80 ? 19.120 19.860 -16.898 1.00 93.06 80 PHE A O 1
ATOM 615 N N . LEU A 1 81 ? 19.494 19.674 -19.109 1.00 92.69 81 LEU A N 1
ATOM 616 C CA . LEU A 1 81 ? 18.092 19.551 -19.498 1.00 92.69 81 LEU A CA 1
ATOM 617 C C . LEU A 1 81 ? 17.451 18.295 -18.886 1.00 92.69 81 LEU A C 1
ATOM 619 O O . LEU A 1 81 ? 16.326 18.351 -18.381 1.00 92.69 81 LEU A O 1
ATOM 623 N N . PHE A 1 82 ? 18.203 17.192 -18.844 1.00 91.25 82 PHE A N 1
ATOM 624 C CA . PHE A 1 82 ? 17.819 15.956 -18.166 1.00 91.25 82 PHE A CA 1
ATOM 625 C C . PHE A 1 82 ? 17.547 16.173 -16.675 1.00 91.25 82 PHE A C 1
ATOM 627 O O . PHE A 1 82 ? 16.470 15.835 -16.180 1.00 91.25 82 PHE A O 1
ATOM 634 N N . LEU A 1 83 ? 18.508 16.765 -15.957 1.00 92.75 83 LEU A N 1
ATOM 635 C CA . LEU A 1 83 ? 18.392 16.997 -14.517 1.00 92.75 83 LEU A CA 1
ATOM 636 C C . LEU A 1 83 ? 17.244 17.952 -14.193 1.00 92.75 83 LEU A C 1
ATOM 638 O O . LEU A 1 83 ? 16.463 17.670 -13.286 1.00 92.75 83 LEU A O 1
ATOM 642 N N . THR A 1 84 ? 17.091 19.041 -14.949 1.00 94.56 84 THR A N 1
ATOM 643 C CA . THR A 1 84 ? 15.983 19.983 -14.758 1.00 94.56 84 THR A CA 1
ATOM 644 C C . THR A 1 84 ? 14.632 19.300 -14.965 1.00 94.56 84 THR A C 1
ATOM 646 O O . THR A 1 84 ? 13.741 19.453 -14.130 1.00 94.56 84 THR A O 1
ATOM 649 N N . THR A 1 85 ? 14.483 18.492 -16.017 1.00 93.69 85 THR A N 1
ATOM 650 C CA . THR A 1 85 ? 13.235 17.759 -16.293 1.00 93.69 85 THR A CA 1
ATOM 651 C C . THR A 1 85 ? 12.937 16.726 -15.207 1.00 93.69 85 THR A C 1
ATOM 653 O O . THR A 1 85 ? 11.800 16.625 -14.746 1.00 93.69 85 THR A O 1
ATOM 656 N N . LEU A 1 86 ? 13.954 15.998 -14.737 1.00 93.69 86 LEU A N 1
ATOM 657 C CA . LEU A 1 86 ? 13.801 15.023 -13.658 1.00 93.69 86 LEU A CA 1
ATOM 658 C C . LEU A 1 86 ? 13.405 15.690 -12.330 1.00 93.69 86 LEU A C 1
ATOM 660 O O . LEU A 1 86 ? 12.542 15.171 -11.625 1.00 93.69 86 LEU A O 1
ATOM 664 N N . ILE A 1 87 ? 13.984 16.851 -12.002 1.00 95.56 87 ILE A N 1
ATOM 665 C CA . ILE A 1 87 ? 13.626 17.637 -10.808 1.00 95.56 87 ILE A CA 1
ATOM 666 C C . ILE A 1 87 ? 12.197 18.177 -10.921 1.00 95.56 87 ILE A C 1
ATOM 668 O O . ILE A 1 87 ? 11.439 18.104 -9.954 1.00 95.56 87 ILE A O 1
ATOM 672 N N . LEU A 1 88 ? 11.796 18.676 -12.094 1.00 95.44 88 LEU A N 1
ATOM 673 C CA . LEU A 1 88 ? 10.416 19.104 -12.335 1.00 95.44 88 LEU A CA 1
ATOM 674 C C . LEU A 1 88 ? 9.438 17.936 -12.175 1.00 95.44 88 LEU A C 1
ATOM 676 O O . LEU A 1 88 ? 8.406 18.088 -11.520 1.00 95.44 88 LEU A O 1
ATOM 680 N N . PHE A 1 89 ? 9.784 16.757 -12.698 1.00 94.94 89 PHE A N 1
ATOM 681 C CA . PHE A 1 89 ? 8.972 15.561 -12.512 1.00 94.94 89 PHE A CA 1
ATOM 682 C C . PHE A 1 89 ? 8.908 15.139 -11.038 1.00 94.94 89 PHE A C 1
ATOM 684 O O . PHE A 1 89 ? 7.828 14.811 -10.554 1.00 94.94 89 PHE A O 1
ATOM 691 N N . ALA A 1 90 ? 10.015 15.232 -10.293 1.00 94.88 90 ALA A N 1
ATOM 692 C CA . ALA A 1 90 ? 10.046 14.986 -8.850 1.00 94.88 90 ALA A CA 1
ATOM 693 C C . ALA A 1 90 ? 9.129 15.949 -8.081 1.00 94.88 90 ALA A C 1
ATOM 695 O O . ALA A 1 90 ? 8.372 15.521 -7.205 1.00 94.88 90 ALA A O 1
ATOM 696 N N . GLY A 1 91 ? 9.162 17.240 -8.422 1.00 95.62 91 GLY A N 1
ATOM 697 C CA . GLY A 1 91 ? 8.303 18.263 -7.825 1.00 95.62 91 GLY A CA 1
ATOM 698 C C . GLY A 1 91 ? 6.824 18.001 -8.103 1.00 95.62 91 GLY A C 1
ATOM 699 O O . GLY A 1 91 ? 6.015 17.975 -7.173 1.00 95.62 91 GLY A O 1
ATOM 700 N N . LEU A 1 92 ? 6.477 17.711 -9.361 1.00 94.38 92 LEU A N 1
ATOM 701 C CA . LEU A 1 92 ? 5.111 17.361 -9.756 1.00 94.38 92 LEU A CA 1
ATOM 702 C C . LEU A 1 92 ? 4.635 16.077 -9.064 1.00 94.38 92 LEU A C 1
ATOM 704 O O . LEU A 1 92 ? 3.525 16.033 -8.533 1.00 94.38 92 LEU A O 1
ATOM 708 N N . ALA A 1 93 ? 5.484 15.049 -9.021 1.00 94.19 93 ALA A N 1
ATOM 709 C CA . ALA A 1 93 ? 5.173 13.787 -8.368 1.00 94.19 93 ALA A CA 1
ATOM 710 C C . ALA A 1 93 ? 4.966 13.968 -6.862 1.00 94.19 93 ALA A C 1
ATOM 712 O O . ALA A 1 93 ? 4.032 13.398 -6.301 1.00 94.19 93 ALA A O 1
ATOM 713 N N . THR A 1 94 ? 5.783 14.803 -6.217 1.00 94.31 94 THR A N 1
ATOM 714 C CA . THR A 1 94 ? 5.641 15.145 -4.795 1.00 94.31 94 THR A CA 1
ATOM 715 C C . THR A 1 94 ? 4.330 15.878 -4.542 1.00 94.31 94 THR A C 1
ATOM 717 O O . THR A 1 94 ? 3.580 15.485 -3.650 1.00 94.31 94 THR A O 1
ATOM 720 N N . PHE A 1 95 ? 3.995 16.873 -5.365 1.00 93.81 95 PHE A N 1
ATOM 721 C CA . PHE A 1 95 ? 2.725 17.590 -5.265 1.00 93.81 95 PHE A CA 1
ATOM 722 C C . PHE A 1 95 ? 1.517 16.652 -5.431 1.00 93.81 95 PHE A C 1
ATOM 724 O O . PHE A 1 95 ? 0.598 16.654 -4.613 1.00 93.81 95 PHE A O 1
ATOM 731 N N . MET A 1 96 ? 1.538 15.778 -6.439 1.00 92.12 96 MET A N 1
ATOM 732 C CA . MET A 1 96 ? 0.465 14.806 -6.672 1.00 92.12 96 MET A CA 1
ATOM 733 C C . MET A 1 96 ? 0.445 13.663 -5.645 1.00 92.12 96 MET A C 1
ATOM 735 O O . MET A 1 96 ? -0.593 13.020 -5.473 1.00 92.12 96 MET A O 1
ATOM 739 N N . SER A 1 97 ? 1.550 13.413 -4.933 1.00 90.19 97 SER A N 1
ATOM 740 C CA . SER A 1 97 ? 1.650 12.340 -3.935 1.00 90.19 97 SER A CA 1
ATOM 741 C C . SER A 1 97 ? 0.701 12.517 -2.745 1.00 90.19 97 SER A C 1
ATOM 743 O O . SER A 1 97 ? 0.345 11.529 -2.098 1.00 90.19 97 SER A O 1
ATOM 745 N N . PHE A 1 98 ? 0.255 13.749 -2.485 1.00 88.50 98 PHE A N 1
ATOM 746 C CA . PHE A 1 98 ? -0.727 14.068 -1.446 1.00 88.50 98 PHE A CA 1
ATOM 747 C C . PHE A 1 98 ? -2.160 13.666 -1.822 1.00 88.50 98 PHE A C 1
ATOM 749 O O . PHE A 1 98 ? -3.050 13.669 -0.973 1.00 88.50 98 PHE A O 1
ATOM 756 N N . ASN A 1 99 ? -2.408 13.293 -3.079 1.00 87.75 99 ASN A N 1
ATOM 757 C CA . ASN A 1 99 ? -3.720 12.830 -3.500 1.00 87.75 99 ASN A CA 1
ATOM 758 C C . ASN A 1 99 ? -4.013 11.432 -2.925 1.00 87.75 99 ASN A C 1
ATOM 760 O O . ASN A 1 99 ? -3.301 10.470 -3.210 1.00 87.75 99 ASN A O 1
ATOM 764 N N . GLN A 1 100 ? -5.114 11.300 -2.183 1.00 78.25 100 GLN A N 1
ATOM 765 C CA . GLN A 1 100 ? -5.549 10.044 -1.555 1.00 78.25 100 GLN A CA 1
ATOM 766 C C . GLN A 1 100 ? -5.810 8.906 -2.559 1.00 78.25 100 GLN A C 1
ATOM 768 O O . GLN A 1 100 ? -5.727 7.731 -2.204 1.00 78.25 100 GLN A O 1
ATOM 773 N N . ARG A 1 101 ? -6.137 9.230 -3.820 1.00 78.38 101 ARG A N 1
ATOM 774 C CA . ARG A 1 101 ? -6.487 8.229 -4.841 1.00 78.38 101 ARG A CA 1
ATOM 775 C C . ARG A 1 101 ? -5.306 7.787 -5.698 1.00 78.38 101 ARG A C 1
ATOM 777 O O . ARG A 1 101 ? -5.196 6.602 -5.972 1.00 78.38 101 ARG A O 1
ATOM 784 N N . TYR A 1 102 ? -4.463 8.723 -6.130 1.00 86.19 102 TYR A N 1
ATOM 785 C CA . TYR A 1 102 ? -3.384 8.458 -7.097 1.00 86.19 102 TYR A CA 1
ATOM 786 C C . TYR A 1 102 ? -1.982 8.662 -6.519 1.00 86.19 102 TYR A C 1
ATOM 788 O O . TYR A 1 102 ? -0.988 8.388 -7.190 1.00 86.19 102 TYR A O 1
ATOM 796 N N . GLY A 1 103 ? -1.875 9.144 -5.279 1.00 89.38 103 GLY A N 1
ATOM 797 C CA . GLY A 1 103 ? -0.603 9.565 -4.709 1.00 89.38 103 GLY A CA 1
ATOM 798 C C . GLY A 1 103 ? 0.416 8.434 -4.607 1.00 89.38 103 GLY A C 1
ATOM 799 O O . GLY A 1 103 ? 1.596 8.648 -4.873 1.00 89.38 103 GLY A O 1
ATOM 800 N N . TYR A 1 104 ? -0.023 7.211 -4.295 1.00 89.44 104 TYR A N 1
ATOM 801 C CA . TYR A 1 104 ? 0.869 6.051 -4.273 1.00 89.44 104 TYR A CA 1
ATOM 802 C C . TYR A 1 104 ? 1.378 5.681 -5.672 1.00 89.44 104 TYR A C 1
ATOM 804 O O . TYR A 1 104 ? 2.586 5.540 -5.854 1.00 89.44 104 TYR A O 1
ATOM 812 N N . THR A 1 105 ? 0.489 5.601 -6.666 1.00 93.06 105 THR A N 1
ATOM 813 C CA . THR A 1 105 ? 0.834 5.321 -8.070 1.00 93.06 105 THR A CA 1
ATOM 814 C C . THR A 1 105 ? 1.871 6.307 -8.596 1.00 93.06 105 THR A C 1
ATOM 816 O O . THR A 1 105 ? 2.873 5.900 -9.181 1.00 93.06 105 THR A O 1
ATOM 819 N N . VAL A 1 106 ? 1.674 7.604 -8.336 1.00 94.31 106 VAL A N 1
ATOM 820 C CA . VAL A 1 106 ? 2.589 8.661 -8.788 1.00 94.31 106 VAL A CA 1
ATOM 821 C C . VAL A 1 106 ? 3.947 8.572 -8.083 1.00 94.31 106 VAL A C 1
ATOM 823 O O . VAL A 1 106 ? 4.980 8.707 -8.739 1.00 94.31 106 VAL A O 1
ATOM 826 N N . ARG A 1 107 ? 3.978 8.261 -6.777 1.00 94.12 107 ARG A N 1
ATOM 827 C CA . ARG A 1 107 ? 5.240 8.013 -6.052 1.00 94.12 107 ARG A CA 1
ATOM 828 C C . ARG A 1 107 ? 6.023 6.848 -6.648 1.00 94.12 107 ARG A C 1
ATOM 830 O O . ARG A 1 107 ? 7.225 6.979 -6.871 1.00 94.12 107 ARG A O 1
ATOM 837 N N . ILE A 1 108 ? 5.354 5.726 -6.918 1.00 94.50 108 ILE A N 1
ATOM 838 C CA . ILE A 1 108 ? 5.992 4.556 -7.536 1.00 94.50 108 ILE A CA 1
ATOM 839 C C . ILE A 1 108 ? 6.460 4.888 -8.955 1.00 94.50 108 ILE A C 1
ATOM 841 O O . ILE A 1 108 ? 7.583 4.541 -9.308 1.00 94.50 108 ILE A O 1
ATOM 845 N N . SER A 1 109 ? 5.658 5.618 -9.733 1.00 95.88 109 SER A N 1
ATOM 846 C CA . SER A 1 109 ? 6.031 6.066 -11.077 1.00 95.88 109 SER A CA 1
ATOM 847 C C . SER A 1 109 ? 7.311 6.893 -11.072 1.00 95.88 109 SER A C 1
ATOM 849 O O . SER A 1 109 ? 8.214 6.621 -11.862 1.00 95.88 109 SER A O 1
ATOM 851 N N . PHE A 1 110 ? 7.425 7.868 -10.171 1.00 96.00 110 PHE A N 1
ATOM 852 C CA . PHE A 1 110 ? 8.644 8.661 -10.048 1.00 96.00 110 PHE A CA 1
ATOM 853 C C . PHE A 1 110 ? 9.832 7.816 -9.576 1.00 96.00 110 PHE A C 1
ATOM 855 O O . PHE A 1 110 ? 10.895 7.879 -10.186 1.00 96.00 110 PHE A O 1
ATOM 862 N N . TYR A 1 111 ? 9.653 6.986 -8.542 1.00 93.94 111 TYR A N 1
ATOM 863 C CA . TYR A 1 111 ? 10.713 6.111 -8.033 1.00 93.94 111 TYR A CA 1
ATOM 864 C C . TYR A 1 111 ? 11.261 5.182 -9.123 1.00 93.94 111 TYR A C 1
ATOM 866 O O . TYR A 1 111 ? 12.474 5.099 -9.300 1.00 93.94 111 TYR A O 1
ATOM 874 N N . VAL A 1 112 ? 10.382 4.512 -9.875 1.00 94.50 112 VAL A N 1
ATOM 875 C CA . VAL A 1 112 ? 10.783 3.613 -10.965 1.00 94.50 112 VAL A CA 1
ATOM 876 C C . VAL A 1 112 ? 11.467 4.398 -12.077 1.00 94.50 112 VAL A C 1
ATOM 878 O O . VAL A 1 112 ? 12.524 3.974 -12.535 1.00 94.50 112 VAL A O 1
ATOM 881 N N . CYS A 1 113 ? 10.930 5.561 -12.457 1.00 94.81 113 CYS A N 1
ATOM 882 C CA . CYS A 1 113 ? 11.550 6.413 -13.468 1.00 94.81 113 CYS A CA 1
ATOM 883 C C . CYS A 1 113 ? 12.965 6.842 -13.065 1.00 94.81 113 CYS A C 1
ATOM 885 O O . CYS A 1 113 ? 13.913 6.623 -13.814 1.00 94.81 113 CYS A O 1
ATOM 887 N N . ALA A 1 114 ? 13.121 7.410 -11.869 1.00 93.94 114 ALA A N 1
ATOM 888 C CA . ALA A 1 114 ? 14.407 7.861 -11.351 1.00 93.94 114 ALA A CA 1
ATOM 889 C C . ALA A 1 114 ? 15.402 6.702 -11.225 1.00 93.94 114 ALA A C 1
ATOM 891 O O . ALA A 1 114 ? 16.584 6.860 -11.525 1.00 93.94 114 ALA A O 1
ATOM 892 N N . LEU A 1 115 ? 14.924 5.523 -10.826 1.00 92.00 115 LEU A N 1
ATOM 893 C CA . LEU A 1 115 ? 15.761 4.344 -10.694 1.00 92.00 115 LEU A CA 1
ATOM 894 C C . LEU A 1 115 ? 16.253 3.820 -12.043 1.00 92.00 115 LEU A C 1
ATOM 896 O O . LEU A 1 115 ? 17.429 3.484 -12.150 1.00 92.00 115 LEU A O 1
ATOM 900 N N . VAL A 1 116 ? 15.390 3.760 -13.059 1.00 92.06 116 VAL A N 1
ATOM 901 C CA . VAL A 1 116 ? 15.795 3.381 -14.422 1.00 92.06 116 VAL A CA 1
ATOM 902 C C . VAL A 1 116 ? 16.796 4.392 -14.968 1.00 92.06 116 VAL A C 1
ATOM 904 O O . VAL A 1 116 ? 17.856 3.997 -15.433 1.00 92.06 116 VAL A O 1
ATOM 907 N N . CYS A 1 117 ? 16.518 5.685 -14.819 1.00 89.94 117 CYS A N 1
ATOM 908 C CA . CYS A 1 117 ? 17.423 6.758 -15.218 1.00 89.94 117 CYS A CA 1
ATOM 909 C C . CYS A 1 117 ? 18.805 6.666 -14.546 1.00 89.94 117 CYS A C 1
ATOM 911 O O . CYS A 1 117 ? 19.822 6.903 -15.188 1.00 89.94 117 CYS A O 1
ATOM 913 N N . ALA A 1 118 ? 18.855 6.326 -13.255 1.00 88.75 118 ALA A N 1
ATOM 914 C CA . ALA A 1 118 ? 20.106 6.258 -12.501 1.00 88.75 118 ALA A CA 1
ATOM 915 C C . ALA A 1 118 ? 20.882 4.951 -12.731 1.00 88.75 118 ALA A C 1
ATOM 917 O O . ALA A 1 118 ? 22.109 4.967 -12.795 1.00 88.75 118 ALA A O 1
ATOM 918 N N . MET A 1 119 ? 20.186 3.814 -12.820 1.00 87.00 119 MET A N 1
ATOM 919 C CA . MET A 1 119 ? 20.808 2.487 -12.912 1.00 87.00 119 MET A CA 1
ATOM 920 C C . MET A 1 119 ? 20.952 1.967 -14.343 1.00 87.00 119 MET A C 1
ATOM 922 O O . MET A 1 119 ? 21.758 1.071 -14.568 1.00 87.00 119 MET A O 1
ATOM 926 N N . GLY A 1 120 ? 20.179 2.490 -15.296 1.00 79.19 120 GLY A N 1
ATOM 927 C CA . GLY A 1 120 ? 20.226 2.107 -16.710 1.00 79.19 120 GLY A CA 1
ATOM 928 C C . GLY A 1 120 ? 21.468 2.613 -17.447 1.00 79.19 120 GLY A C 1
ATOM 929 O O . GLY A 1 120 ? 21.645 2.305 -18.618 1.00 79.19 120 GLY A O 1
ATOM 930 N N . ALA A 1 121 ? 22.329 3.382 -16.766 1.00 76.69 121 ALA A N 1
ATOM 931 C CA . ALA A 1 121 ? 23.603 3.895 -17.273 1.00 76.69 121 ALA A CA 1
ATOM 932 C C . ALA A 1 121 ? 23.507 4.705 -18.582 1.00 76.69 121 ALA A C 1
ATOM 934 O O . ALA A 1 121 ? 24.520 4.902 -19.244 1.00 76.69 121 ALA A O 1
ATOM 935 N N . PHE A 1 122 ? 22.309 5.192 -18.935 1.00 76.56 122 PHE A N 1
ATOM 936 C CA . PHE A 1 122 ? 22.014 5.842 -20.219 1.00 76.56 122 PHE A CA 1
ATOM 937 C C . PHE A 1 122 ? 22.339 4.976 -21.447 1.00 76.56 122 PHE A C 1
ATOM 939 O O . PHE A 1 122 ? 22.493 5.497 -22.548 1.00 76.56 122 PHE A O 1
ATOM 946 N N . ASP A 1 123 ? 22.426 3.660 -21.254 1.00 80.38 123 ASP A N 1
ATOM 947 C CA . ASP A 1 123 ? 22.529 2.677 -22.323 1.00 80.38 123 ASP A CA 1
ATOM 948 C C . ASP A 1 123 ? 21.137 2.093 -22.596 1.00 80.38 123 ASP A C 1
ATOM 950 O O . ASP A 1 123 ? 20.431 1.683 -21.665 1.00 80.38 123 ASP A O 1
ATOM 954 N N . ASP A 1 124 ? 20.732 2.067 -23.867 1.00 78.62 124 ASP A N 1
ATOM 955 C CA . ASP A 1 124 ? 19.388 1.653 -24.283 1.00 78.62 124 ASP A CA 1
ATOM 956 C C . ASP A 1 124 ? 19.111 0.198 -23.892 1.00 78.62 124 ASP A C 1
ATOM 958 O O . ASP A 1 124 ? 18.051 -0.116 -23.345 1.00 78.62 124 ASP A O 1
ATOM 962 N N . ILE A 1 125 ? 20.087 -0.692 -24.097 1.00 85.31 125 ILE A N 1
ATOM 963 C CA . ILE A 1 125 ? 19.929 -2.126 -23.820 1.00 85.31 125 ILE A CA 1
ATOM 964 C C . ILE A 1 125 ? 19.805 -2.355 -22.313 1.00 85.31 125 ILE A C 1
ATOM 966 O O . ILE A 1 125 ? 18.866 -3.009 -21.846 1.00 85.31 125 ILE A O 1
ATOM 970 N N . SER A 1 126 ? 20.725 -1.780 -21.538 1.00 86.06 126 SER A N 1
ATOM 971 C CA . SER A 1 126 ? 20.730 -1.898 -20.078 1.00 86.06 126 SER A CA 1
ATOM 972 C C . SER A 1 126 ? 19.468 -1.299 -19.443 1.00 86.06 126 SER A C 1
ATOM 974 O O . SER A 1 126 ? 18.883 -1.896 -18.533 1.00 86.06 126 SER A O 1
ATOM 976 N N . SER A 1 127 ? 18.996 -0.156 -19.951 1.00 87.12 127 SER A N 1
ATOM 977 C CA . SER A 1 127 ? 17.783 0.513 -19.466 1.00 87.12 127 SER A CA 1
ATOM 978 C C . SER A 1 127 ? 16.522 -0.306 -19.745 1.00 87.12 127 SER A C 1
ATOM 980 O O . SER A 1 127 ? 15.696 -0.482 -18.845 1.00 87.12 127 SER A O 1
ATOM 982 N N . ILE A 1 128 ? 16.384 -0.860 -20.956 1.00 88.56 128 ILE A N 1
ATOM 983 C CA . ILE A 1 128 ? 15.239 -1.705 -21.329 1.00 88.56 128 ILE A CA 1
ATOM 984 C C . ILE A 1 128 ? 15.227 -2.999 -20.508 1.00 88.56 128 ILE A C 1
ATOM 986 O O . ILE A 1 128 ? 14.183 -3.356 -19.953 1.00 88.56 128 ILE A O 1
ATOM 990 N N . ASN A 1 129 ? 16.373 -3.670 -20.359 1.00 90.88 129 ASN A N 1
ATOM 991 C CA . ASN A 1 129 ? 16.480 -4.877 -19.532 1.00 90.88 129 ASN A CA 1
ATOM 992 C C . ASN A 1 129 ? 16.056 -4.601 -18.086 1.00 90.88 129 ASN A C 1
ATOM 994 O O . ASN A 1 129 ? 15.303 -5.375 -17.491 1.00 90.88 129 ASN A O 1
ATOM 998 N N . LEU A 1 130 ? 16.470 -3.458 -17.534 1.00 91.06 130 LEU A N 1
ATOM 999 C CA . LEU A 1 130 ? 16.100 -3.063 -16.182 1.00 91.06 130 LEU A CA 1
ATOM 1000 C C . LEU A 1 130 ? 14.601 -2.755 -16.052 1.00 91.06 130 LEU A C 1
ATOM 1002 O O . LEU A 1 130 ? 13.991 -3.125 -15.045 1.00 91.06 130 LEU A O 1
ATOM 1006 N N . ILE A 1 131 ? 13.992 -2.113 -17.053 1.00 92.06 131 ILE A N 1
ATOM 1007 C CA . ILE A 1 131 ? 12.540 -1.876 -17.101 1.00 92.06 131 ILE A CA 1
ATOM 1008 C C . ILE A 1 131 ? 11.773 -3.203 -17.094 1.00 92.06 131 ILE A C 1
ATOM 1010 O O . ILE A 1 131 ? 10.847 -3.376 -16.296 1.00 92.06 131 ILE A O 1
ATOM 1014 N N . ILE A 1 132 ? 12.159 -4.144 -17.959 1.00 92.62 132 ILE A N 1
ATOM 1015 C CA . ILE A 1 132 ? 11.511 -5.457 -18.060 1.00 92.62 132 ILE A CA 1
ATOM 1016 C C . ILE A 1 132 ? 11.640 -6.205 -16.733 1.00 92.62 132 ILE A C 1
ATOM 1018 O O . ILE A 1 132 ? 10.635 -6.681 -16.200 1.00 92.62 132 ILE A O 1
ATOM 1022 N N . LEU A 1 133 ? 12.844 -6.222 -16.158 1.00 92.62 133 LEU A N 1
ATOM 1023 C CA . LEU A 1 133 ? 13.116 -6.830 -14.858 1.00 92.62 133 LEU A CA 1
ATOM 1024 C C . LEU A 1 133 ? 12.221 -6.237 -13.758 1.00 92.62 133 LEU A C 1
ATOM 1026 O O . LEU A 1 133 ? 11.627 -6.967 -12.965 1.00 92.62 133 LEU A O 1
ATOM 1030 N N . ARG A 1 134 ? 12.047 -4.909 -13.742 1.00 92.50 134 ARG A N 1
ATOM 1031 C CA . ARG A 1 134 ? 11.173 -4.225 -12.778 1.00 92.50 134 ARG A CA 1
ATOM 1032 C C . ARG A 1 134 ? 9.714 -4.628 -12.897 1.00 92.50 134 ARG A C 1
ATOM 1034 O O . ARG A 1 134 ? 9.050 -4.798 -11.869 1.00 92.50 134 ARG A O 1
ATOM 1041 N N . LEU A 1 135 ? 9.211 -4.756 -14.121 1.00 93.19 135 LEU A N 1
ATOM 1042 C CA . LEU A 1 135 ? 7.847 -5.217 -14.357 1.00 93.19 135 LEU A CA 1
ATOM 1043 C C . LEU A 1 135 ? 7.699 -6.657 -13.866 1.00 93.19 135 LEU A C 1
ATOM 1045 O O . LEU A 1 135 ? 6.850 -6.915 -13.014 1.00 93.19 135 LEU A O 1
ATOM 1049 N N . GLN A 1 136 ? 8.569 -7.557 -14.321 1.00 93.94 136 GLN A N 1
ATOM 1050 C CA . GLN A 1 136 ? 8.558 -8.975 -13.961 1.00 93.94 136 GLN A CA 1
ATOM 1051 C C . GLN A 1 136 ? 8.595 -9.203 -12.443 1.00 93.94 136 GLN A C 1
ATOM 1053 O O . GLN A 1 136 ? 7.755 -9.929 -11.911 1.00 93.94 136 GLN A O 1
ATOM 1058 N N . GLU A 1 137 ? 9.491 -8.524 -11.724 1.00 91.69 137 GLU A N 1
ATOM 1059 C CA . GLU A 1 137 ? 9.615 -8.669 -10.270 1.00 91.69 137 GLU A CA 1
ATOM 1060 C C . GLU A 1 137 ? 8.443 -8.067 -9.499 1.00 91.69 137 GLU A C 1
ATOM 1062 O O . GLU A 1 137 ? 8.035 -8.616 -8.473 1.00 91.69 137 GLU A O 1
ATOM 1067 N N . THR A 1 138 ? 7.855 -6.975 -9.998 1.00 93.88 138 THR A N 1
ATOM 1068 C CA . THR A 1 138 ? 6.634 -6.422 -9.396 1.00 93.88 138 THR A CA 1
ATOM 1069 C C . THR A 1 138 ? 5.465 -7.387 -9.593 1.00 93.88 138 THR A C 1
ATOM 1071 O O . THR A 1 138 ? 4.756 -7.677 -8.631 1.00 93.88 138 THR A O 1
ATOM 1074 N N . PHE A 1 139 ? 5.287 -7.932 -10.801 1.00 94.00 139 PHE A N 1
ATOM 1075 C CA . PHE A 1 139 ? 4.244 -8.921 -11.085 1.00 94.00 139 PHE A CA 1
ATOM 1076 C C . PHE A 1 139 ? 4.412 -10.182 -10.238 1.00 94.00 139 PHE A C 1
ATOM 1078 O O . PHE A 1 139 ? 3.448 -10.620 -9.610 1.00 94.00 139 PHE A O 1
ATOM 1085 N N . LEU A 1 140 ? 5.627 -10.730 -10.158 1.00 94.25 140 LEU A N 1
ATOM 1086 C CA . LEU A 1 140 ? 5.904 -11.916 -9.351 1.00 94.25 140 LEU A CA 1
ATOM 1087 C C . LEU A 1 140 ? 5.581 -11.674 -7.874 1.00 94.25 140 LEU A C 1
ATOM 1089 O O . LEU A 1 140 ? 4.875 -12.478 -7.269 1.00 94.25 140 LEU A O 1
ATOM 1093 N N . GLY A 1 141 ? 6.040 -10.555 -7.306 1.00 92.94 141 GLY A N 1
ATOM 1094 C CA . GLY A 1 141 ? 5.772 -10.215 -5.908 1.00 92.94 141 GLY A CA 1
ATOM 1095 C C . GLY A 1 141 ? 4.275 -10.097 -5.610 1.00 92.94 141 GLY A C 1
ATOM 1096 O O . GLY A 1 141 ? 3.802 -10.641 -4.611 1.00 92.94 141 GLY A O 1
ATOM 1097 N N . VAL A 1 142 ? 3.514 -9.454 -6.504 1.00 93.50 142 VAL A N 1
ATOM 1098 C CA . VAL A 1 142 ? 2.051 -9.332 -6.382 1.00 93.50 142 VAL A CA 1
ATOM 1099 C C . VAL A 1 142 ? 1.363 -10.696 -6.471 1.00 93.50 142 VAL A C 1
ATOM 1101 O O . VAL A 1 142 ? 0.474 -10.977 -5.664 1.00 93.50 142 VAL A O 1
ATOM 1104 N N . ILE A 1 143 ? 1.768 -11.556 -7.411 1.00 93.62 143 ILE A N 1
ATOM 1105 C CA . ILE A 1 143 ? 1.187 -12.895 -7.595 1.00 93.62 143 ILE A CA 1
ATOM 1106 C C . ILE A 1 143 ? 1.463 -13.775 -6.373 1.00 93.62 143 ILE A C 1
ATOM 1108 O O . ILE A 1 143 ? 0.531 -14.365 -5.826 1.00 93.62 143 ILE A O 1
ATOM 1112 N N . VAL A 1 144 ? 2.715 -13.830 -5.910 1.00 93.88 144 VAL A N 1
ATOM 1113 C CA . VAL A 1 144 ? 3.107 -14.649 -4.753 1.00 93.88 144 VAL A CA 1
ATOM 1114 C C . VAL A 1 144 ? 2.404 -14.167 -3.486 1.00 93.88 144 VAL A C 1
ATOM 1116 O O . VAL A 1 144 ? 1.834 -14.989 -2.770 1.00 93.88 144 VAL A O 1
ATOM 1119 N N . TYR A 1 145 ? 2.363 -12.852 -3.240 1.00 92.31 145 TYR A N 1
ATOM 1120 C CA . TYR A 1 145 ? 1.597 -12.296 -2.122 1.00 92.31 145 TYR A CA 1
ATOM 1121 C C . TYR A 1 145 ? 0.124 -12.705 -2.205 1.00 92.31 145 TYR A C 1
ATOM 1123 O O . TYR A 1 145 ? -0.437 -13.208 -1.234 1.00 92.31 145 TYR A O 1
ATOM 1131 N N . SER A 1 146 ? -0.501 -12.516 -3.371 1.00 88.88 146 SER A N 1
ATOM 1132 C CA . SER A 1 146 ? -1.931 -12.780 -3.555 1.00 88.88 146 SER A CA 1
ATOM 1133 C C . SER A 1 146 ? -2.269 -14.255 -3.348 1.00 88.88 146 SER A C 1
ATOM 1135 O O . SER A 1 146 ? -3.281 -14.547 -2.714 1.00 88.88 146 SER A O 1
ATOM 1137 N N . LEU A 1 147 ? -1.411 -15.167 -3.817 1.00 89.44 147 LEU A N 1
ATOM 1138 C CA . LEU A 1 147 ? -1.547 -16.610 -3.610 1.00 89.44 147 LEU A CA 1
ATOM 1139 C C . LEU A 1 147 ? -1.412 -16.986 -2.137 1.00 89.44 147 LEU A C 1
ATOM 1141 O O . LEU A 1 147 ? -2.277 -17.672 -1.600 1.00 89.44 147 LEU A O 1
ATOM 1145 N N . VAL A 1 148 ? -0.353 -16.533 -1.466 1.00 90.69 148 VAL A N 1
ATOM 1146 C CA . VAL A 1 148 ? -0.094 -16.920 -0.074 1.00 90.69 148 VAL A CA 1
ATOM 1147 C C . VAL A 1 148 ? -1.153 -16.345 0.859 1.00 90.69 148 VAL A C 1
ATOM 1149 O O . VAL A 1 148 ? -1.746 -17.090 1.633 1.00 90.69 148 VAL A O 1
ATOM 1152 N N . PHE A 1 149 ? -1.444 -15.049 0.760 1.00 85.81 149 PHE A N 1
ATOM 1153 C CA . PHE A 1 149 ? -2.434 -14.396 1.621 1.00 85.81 149 PHE A CA 1
ATOM 1154 C C . PHE A 1 149 ? -3.881 -14.759 1.257 1.00 85.81 149 PHE A C 1
ATOM 1156 O O . PHE A 1 149 ? -4.761 -14.649 2.107 1.00 85.81 149 PHE A O 1
ATOM 1163 N N . GLY A 1 150 ? -4.130 -15.204 0.021 1.00 81.75 150 GLY A N 1
ATOM 1164 C CA . GLY A 1 150 ? -5.437 -15.700 -0.411 1.00 81.75 150 GLY A CA 1
ATOM 1165 C C . GLY A 1 150 ? -5.710 -17.151 -0.002 1.00 81.75 150 GLY A C 1
ATOM 1166 O O . GLY A 1 150 ? -6.838 -17.475 0.361 1.00 81.75 150 GLY A O 1
ATOM 1167 N N . LEU A 1 151 ? -4.699 -18.028 -0.040 1.00 83.56 151 LEU A N 1
ATOM 1168 C CA . LEU A 1 151 ? -4.860 -19.463 0.242 1.00 83.56 151 LEU A CA 1
ATOM 1169 C C . LEU A 1 151 ? -4.602 -19.821 1.709 1.00 83.56 151 LEU A C 1
ATOM 1171 O O . LEU A 1 151 ? -5.268 -20.698 2.262 1.00 83.56 151 LEU A O 1
ATOM 1175 N N . ILE A 1 152 ? -3.630 -19.172 2.350 1.00 83.38 152 ILE A N 1
ATOM 1176 C CA . ILE A 1 152 ? -3.207 -19.506 3.710 1.00 83.38 152 ILE A CA 1
ATOM 1177 C C . ILE A 1 152 ? -3.957 -18.611 4.699 1.00 83.38 152 ILE A C 1
ATOM 1179 O O . ILE A 1 152 ? -3.664 -17.425 4.797 1.00 83.38 152 ILE A O 1
ATOM 1183 N N . TRP A 1 153 ? -4.894 -19.191 5.460 1.00 75.81 153 TRP A N 1
ATOM 1184 C CA . TRP A 1 153 ? -5.769 -18.491 6.422 1.00 75.81 153 TRP A CA 1
ATOM 1185 C C . TRP A 1 153 ? -6.377 -17.203 5.840 1.00 75.81 153 TRP A C 1
ATOM 1187 O O . TRP A 1 153 ? -5.952 -16.112 6.233 1.00 75.81 153 TRP A O 1
ATOM 1197 N N . PRO A 1 154 ? -7.348 -17.313 4.914 1.00 68.69 154 PRO A N 1
ATOM 1198 C CA . PRO A 1 154 ? -7.978 -16.143 4.317 1.00 68.69 154 PRO A CA 1
ATOM 1199 C C . PRO A 1 154 ? -8.641 -15.294 5.405 1.00 68.69 154 PRO A C 1
ATOM 1201 O O . PRO A 1 154 ? -9.598 -15.722 6.051 1.00 68.69 154 PRO A O 1
ATOM 1204 N N . ASP A 1 155 ? -8.122 -14.084 5.605 1.00 65.06 155 ASP A N 1
ATOM 1205 C CA . ASP A 1 155 ? -8.699 -13.105 6.519 1.00 65.06 155 ASP A CA 1
ATOM 1206 C C . ASP A 1 155 ? -9.666 -12.219 5.728 1.00 65.06 155 ASP A C 1
ATOM 1208 O O . ASP A 1 155 ? -9.274 -11.444 4.850 1.00 65.06 155 ASP A O 1
ATOM 1212 N N . THR A 1 156 ? -10.962 -12.351 6.005 1.00 65.31 156 THR A N 1
ATOM 1213 C CA . THR A 1 156 ? -11.977 -11.541 5.332 1.00 65.31 156 THR A CA 1
ATOM 1214 C C . THR A 1 156 ? -11.951 -10.115 5.880 1.00 65.31 156 THR A C 1
ATOM 1216 O O . THR A 1 156 ? -11.984 -9.884 7.090 1.00 65.31 156 THR A O 1
ATOM 1219 N N . THR A 1 157 ? -11.951 -9.121 4.985 1.00 63.72 157 THR A N 1
ATOM 1220 C CA . THR A 1 157 ? -12.074 -7.696 5.354 1.00 63.72 157 THR A CA 1
ATOM 1221 C C . THR A 1 157 ? -13.297 -7.436 6.241 1.00 63.72 157 THR A C 1
ATOM 1223 O O . THR A 1 157 ? -13.250 -6.583 7.122 1.00 63.72 157 THR A O 1
ATOM 1226 N N . GLN A 1 158 ? -14.368 -8.212 6.047 1.00 63.72 158 GLN A N 1
ATOM 1227 C CA . GLN A 1 158 ? -15.559 -8.215 6.899 1.00 63.72 158 GLN A CA 1
ATOM 1228 C C . GLN A 1 158 ? -15.240 -8.583 8.343 1.00 63.72 158 GLN A C 1
ATOM 1230 O O . GLN A 1 158 ? -15.560 -7.812 9.241 1.00 63.72 158 GLN A O 1
ATOM 1235 N N . GLY A 1 159 ? -14.582 -9.724 8.568 1.00 66.75 159 GLY A N 1
ATOM 1236 C CA . GLY A 1 159 ? -14.266 -10.190 9.915 1.00 66.75 159 GLY A CA 1
ATOM 1237 C C . GLY A 1 159 ? -13.415 -9.183 10.684 1.00 66.75 159 GLY A C 1
ATOM 1238 O O . GLY A 1 159 ? -13.699 -8.900 11.844 1.00 66.75 159 GLY A O 1
ATOM 1239 N N . HIS A 1 160 ? -12.430 -8.570 10.022 1.00 69.50 160 HIS A N 1
ATOM 1240 C CA . HIS A 1 160 ? -11.599 -7.540 10.648 1.00 69.50 160 HIS A CA 1
ATOM 1241 C C . HIS A 1 160 ? -12.390 -6.258 10.968 1.00 69.50 160 HIS A C 1
ATOM 1243 O O . HIS A 1 160 ? -12.224 -5.688 12.046 1.00 69.50 160 HIS A O 1
ATOM 1249 N N . PHE A 1 161 ? -13.277 -5.817 10.068 1.00 70.69 161 PHE A N 1
ATOM 1250 C CA . PHE A 1 161 ? -14.141 -4.658 10.306 1.00 70.69 161 PHE A CA 1
ATOM 1251 C C . PHE A 1 161 ? -15.088 -4.890 11.493 1.00 70.69 161 PHE A C 1
ATOM 1253 O O . PHE A 1 161 ? -15.126 -4.072 12.409 1.00 70.69 161 PHE A O 1
ATOM 1260 N N . PHE A 1 162 ? -15.795 -6.024 11.526 1.00 73.81 162 PHE A N 1
ATOM 1261 C CA . PHE A 1 162 ? -16.720 -6.350 12.616 1.00 73.81 162 PHE A CA 1
ATOM 1262 C C . PHE A 1 162 ? -15.998 -6.559 13.951 1.00 73.81 162 PHE A C 1
ATOM 1264 O O . PHE A 1 162 ? -16.452 -6.065 14.982 1.00 73.81 162 PHE A O 1
ATOM 1271 N N . ALA A 1 163 ? -14.830 -7.208 13.944 1.00 75.38 163 ALA A N 1
ATOM 1272 C CA . ALA A 1 163 ? -14.011 -7.349 15.145 1.00 75.38 163 ALA A CA 1
ATOM 1273 C C . ALA A 1 163 ? -13.561 -5.985 15.695 1.00 75.38 163 ALA A C 1
ATOM 1275 O O . ALA A 1 163 ? -13.618 -5.764 16.907 1.00 75.38 163 ALA A O 1
ATOM 1276 N N . LEU A 1 164 ? -13.156 -5.057 14.819 1.00 72.94 164 LEU A N 1
ATOM 1277 C CA . LEU A 1 164 ? -12.784 -3.696 15.207 1.00 72.94 164 LEU A CA 1
ATOM 1278 C C . LEU A 1 164 ? -13.990 -2.917 15.754 1.00 72.94 164 LEU A C 1
ATOM 1280 O O . LEU A 1 164 ? -13.888 -2.309 16.818 1.00 72.94 164 LEU A O 1
ATOM 1284 N N . GLN A 1 165 ? -15.138 -2.996 15.079 1.00 76.81 165 GLN A N 1
ATOM 1285 C CA . GLN A 1 165 ? -16.397 -2.377 15.502 1.00 76.81 16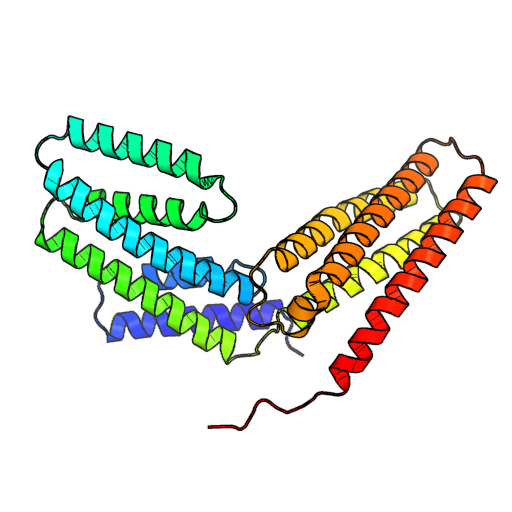5 GLN A CA 1
ATOM 1286 C C . GLN A 1 165 ? -16.816 -2.862 16.900 1.00 76.81 165 GLN A C 1
ATOM 1288 O O . GLN A 1 165 ? -17.104 -2.048 17.777 1.00 76.81 165 GLN A O 1
ATOM 1293 N N . ASN A 1 166 ? -16.799 -4.176 17.139 1.00 79.44 166 ASN A N 1
ATOM 1294 C CA . ASN A 1 166 ? -17.147 -4.753 18.438 1.00 79.44 166 ASN A CA 1
ATOM 1295 C C . ASN A 1 166 ? -16.163 -4.356 19.534 1.00 79.44 166 ASN A C 1
ATOM 1297 O O . ASN A 1 166 ? -16.579 -4.070 20.656 1.00 79.44 166 ASN A O 1
ATOM 1301 N N . LYS A 1 167 ? -14.864 -4.304 19.217 1.00 82.12 167 LYS A N 1
ATOM 1302 C CA . LYS A 1 167 ? -13.844 -3.842 20.161 1.00 82.12 167 LYS A CA 1
ATOM 1303 C C . LYS A 1 167 ? -14.103 -2.395 20.591 1.00 82.12 167 LYS A C 1
ATOM 1305 O O . LYS A 1 167 ? -14.067 -2.117 21.787 1.00 82.12 167 LYS A O 1
ATOM 1310 N N . ILE A 1 168 ? -14.414 -1.508 19.641 1.00 80.19 168 ILE A N 1
ATOM 1311 C CA . ILE A 1 168 ? -14.747 -0.102 19.916 1.00 80.19 168 ILE A CA 1
ATOM 1312 C C . ILE A 1 168 ? -16.010 -0.015 20.779 1.00 80.19 168 ILE A C 1
ATOM 1314 O O . ILE A 1 168 ? -15.985 0.625 21.825 1.00 80.19 168 ILE A O 1
ATOM 1318 N N . LEU A 1 169 ? -17.093 -0.698 20.397 1.00 78.00 169 LEU A N 1
ATOM 1319 C CA . LEU A 1 169 ? -18.357 -0.645 21.140 1.00 78.00 169 LEU A CA 1
ATOM 1320 C C . LEU A 1 169 ? -18.231 -1.190 22.570 1.00 78.00 169 LEU A C 1
ATOM 1322 O O . LEU A 1 169 ? -18.811 -0.617 23.488 1.00 78.00 169 LEU A O 1
ATOM 1326 N N . ASN A 1 170 ? -17.475 -2.272 22.769 1.00 81.69 170 ASN A N 1
ATOM 1327 C CA . ASN A 1 170 ? -17.221 -2.820 24.103 1.00 81.69 170 ASN A CA 1
ATOM 1328 C C . ASN A 1 170 ? -16.378 -1.867 24.956 1.00 81.69 170 ASN A C 1
ATOM 1330 O O . ASN A 1 170 ? -16.686 -1.681 26.127 1.00 81.69 170 ASN A O 1
ATOM 1334 N N . CYS A 1 171 ? -15.363 -1.230 24.366 1.00 81.06 171 CYS A N 1
ATOM 1335 C CA . CYS A 1 171 ? -14.553 -0.233 25.061 1.00 81.06 171 CYS A CA 1
ATOM 1336 C C . CYS A 1 171 ? -15.401 0.978 25.484 1.00 81.06 171 CYS A C 1
ATOM 1338 O O . CYS A 1 171 ? -15.353 1.379 26.643 1.00 81.06 171 CYS A O 1
ATOM 1340 N N . LEU A 1 172 ? -16.237 1.511 24.585 1.00 74.94 172 LEU A N 1
ATOM 1341 C CA . LEU A 1 172 ? -17.107 2.651 24.893 1.00 74.94 172 LEU A CA 1
ATOM 1342 C C . LEU A 1 172 ? -18.111 2.339 26.007 1.00 74.94 172 LEU A C 1
ATOM 1344 O O . LEU A 1 172 ? -18.326 3.178 26.875 1.00 74.94 172 LEU A O 1
ATOM 1348 N N . GLU A 1 173 ? -18.700 1.143 26.015 1.00 79.19 173 GLU A N 1
ATOM 1349 C CA . GLU A 1 173 ? -19.605 0.722 27.089 1.00 79.19 173 GLU A CA 1
ATOM 1350 C C . GLU A 1 173 ? -18.871 0.556 28.420 1.00 79.19 173 GLU A C 1
ATOM 1352 O O . GLU A 1 173 ? -19.326 1.071 29.442 1.00 79.19 173 GLU A O 1
ATOM 1357 N N . GLU A 1 174 ? -17.717 -0.117 28.412 1.00 82.19 174 GLU A N 1
ATOM 1358 C CA . GLU A 1 174 ? -16.908 -0.295 29.615 1.00 82.19 174 GLU A CA 1
ATOM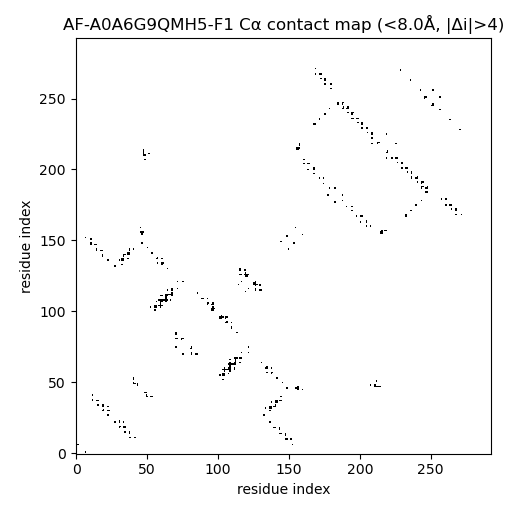 1359 C C . GLU A 1 174 ? -16.547 1.070 30.218 1.00 82.19 174 GLU A C 1
ATOM 1361 O O . GLU A 1 174 ? -16.759 1.294 31.411 1.00 82.19 174 GLU A O 1
ATOM 1366 N N . LYS A 1 175 ? -16.112 2.026 29.389 1.00 79.19 175 LYS A N 1
ATOM 1367 C CA . LYS A 1 175 ? -15.752 3.375 29.846 1.00 79.19 175 LYS A CA 1
ATOM 1368 C C . LYS A 1 175 ? -16.950 4.212 30.269 1.00 79.19 175 LYS A C 1
ATOM 1370 O O . LYS A 1 175 ? -16.866 4.881 31.296 1.00 79.19 175 LYS A O 1
ATOM 1375 N N . ALA A 1 176 ? -18.077 4.137 29.562 1.00 73.69 176 ALA A N 1
ATOM 1376 C CA . ALA A 1 176 ? -19.314 4.793 29.987 1.00 73.69 176 ALA A CA 1
ATOM 1377 C C . ALA A 1 176 ? -19.791 4.261 31.352 1.00 73.69 176 ALA A C 1
ATOM 1379 O O . ALA A 1 176 ? -20.190 5.041 32.219 1.00 73.69 176 ALA A O 1
ATOM 1380 N N . SER A 1 177 ? -19.681 2.947 31.579 1.00 76.62 177 SER A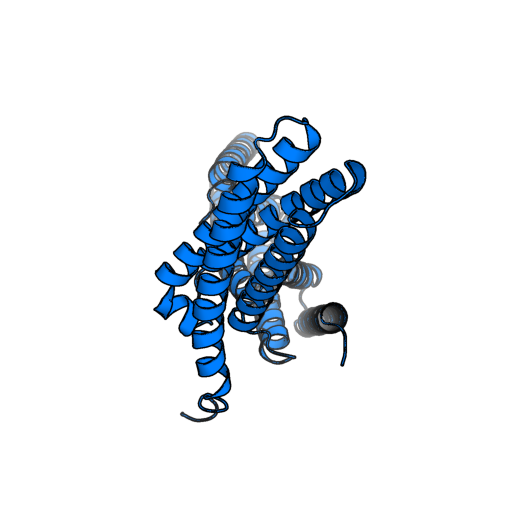 N 1
ATOM 1381 C CA . SER A 1 177 ? -20.029 2.326 32.859 1.00 76.62 177 SER A CA 1
ATOM 1382 C C . SER A 1 177 ? -19.075 2.740 33.985 1.00 76.62 177 SER A C 1
ATOM 1384 O O . SER A 1 177 ? -19.538 3.055 35.080 1.00 76.62 177 SER A O 1
ATOM 1386 N N . GLN A 1 178 ? -17.769 2.839 33.716 1.00 79.25 178 GLN A N 1
ATOM 1387 C CA . GLN A 1 178 ? -16.783 3.325 34.684 1.00 79.25 178 GLN A CA 1
ATOM 1388 C C . GLN A 1 178 ? -17.056 4.793 35.042 1.00 79.25 178 GLN A C 1
ATOM 1390 O O . GLN A 1 178 ? -17.199 5.113 36.218 1.00 79.25 178 GLN A O 1
ATOM 1395 N N . LEU A 1 179 ? -17.288 5.660 34.051 1.00 71.75 179 LEU A N 1
ATOM 1396 C CA . LEU A 1 179 ? -17.631 7.073 34.267 1.00 71.75 179 LEU A CA 1
ATOM 1397 C C . LEU A 1 179 ? -18.949 7.287 35.028 1.00 71.75 179 LEU A C 1
ATOM 1399 O O . LEU A 1 179 ? -19.156 8.362 35.589 1.00 71.75 179 LEU A O 1
ATOM 1403 N N . SER A 1 180 ? -19.843 6.297 35.072 1.00 68.25 180 SER A N 1
ATOM 1404 C CA . SER A 1 180 ? -21.057 6.347 35.899 1.00 68.25 180 SER A CA 1
ATOM 1405 C C . SER A 1 180 ? -20.800 6.044 37.384 1.00 68.25 180 SER A C 1
ATOM 1407 O O . SER A 1 180 ? -21.606 6.410 38.239 1.00 68.25 180 SER A O 1
ATOM 1409 N N . GLN A 1 181 ? -19.663 5.425 37.719 1.00 75.62 181 GLN A N 1
ATOM 1410 C CA . GLN A 1 181 ? -19.278 5.117 39.096 1.00 75.62 181 GLN A CA 1
ATOM 1411 C C . GLN A 1 181 ? -18.571 6.312 39.761 1.00 75.62 181 GLN A C 1
ATOM 1413 O O . GLN A 1 181 ? -18.068 7.230 39.109 1.00 75.62 181 GLN A O 1
ATOM 1418 N N . LYS A 1 182 ? -18.539 6.328 41.101 1.00 60.69 182 LYS A N 1
ATOM 1419 C CA . LYS A 1 182 ? -17.720 7.293 41.850 1.00 60.69 182 LYS A CA 1
ATOM 1420 C C . LYS A 1 182 ? -16.247 6.925 41.663 1.00 60.69 182 LYS A C 1
ATOM 1422 O O . LYS A 1 182 ? -15.805 5.924 42.212 1.00 60.69 182 LYS A O 1
ATOM 1427 N N . MET A 1 183 ? -15.513 7.733 40.905 1.00 65.88 183 MET A N 1
ATOM 1428 C CA . MET A 1 183 ? -14.104 7.503 40.576 1.00 65.88 183 MET A CA 1
ATOM 1429 C C . MET A 1 183 ? -13.205 8.624 41.098 1.00 65.88 183 MET A C 1
ATOM 1431 O O . MET A 1 183 ? -13.658 9.753 41.299 1.00 65.88 183 MET A O 1
ATOM 1435 N N . SER A 1 184 ? -11.930 8.298 41.317 1.00 71.81 184 SER A N 1
ATOM 1436 C CA . SER A 1 184 ? -10.885 9.281 41.609 1.00 71.81 184 SER A CA 1
ATOM 1437 C C . SER A 1 184 ? -10.551 10.095 40.354 1.00 71.81 184 SER A C 1
ATOM 1439 O O . SER A 1 184 ? -10.651 9.586 39.238 1.00 71.81 184 SER A O 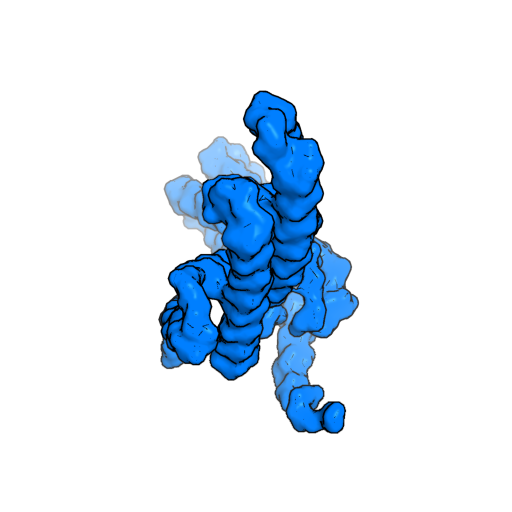1
ATOM 1441 N N . ALA A 1 185 ? -10.098 11.341 40.521 1.00 67.81 185 ALA A N 1
ATOM 1442 C CA . ALA A 1 185 ? -9.685 12.205 39.410 1.00 67.81 185 ALA A CA 1
ATOM 1443 C C . ALA A 1 185 ? -8.560 11.582 38.554 1.00 67.81 185 ALA A C 1
ATOM 1445 O O . ALA A 1 185 ? -8.502 11.798 37.345 1.00 67.81 185 ALA A O 1
ATOM 1446 N N . GLU A 1 186 ? -7.702 10.762 39.167 1.00 71.12 186 GLU A N 1
ATOM 1447 C CA . GLU A 1 186 ? -6.623 10.043 38.480 1.00 71.12 186 GLU A CA 1
ATOM 1448 C C . GLU A 1 186 ? -7.150 8.933 37.554 1.00 71.12 186 GLU A C 1
ATOM 1450 O O . GLU A 1 186 ? -6.599 8.700 36.478 1.00 71.12 186 GLU A O 1
ATOM 1455 N N . ASP A 1 187 ? -8.254 8.281 37.924 1.00 72.69 187 ASP A N 1
ATOM 1456 C CA . ASP A 1 187 ? -8.865 7.244 37.093 1.00 72.69 187 ASP A CA 1
ATOM 1457 C C . ASP A 1 187 ? -9.660 7.853 35.928 1.00 72.69 187 ASP A C 1
ATOM 1459 O O . ASP A 1 187 ? -9.683 7.294 34.833 1.00 72.69 187 ASP A O 1
ATOM 1463 N N . VAL A 1 188 ? -10.253 9.037 36.127 1.00 71.38 188 VAL A N 1
ATOM 1464 C CA . VAL A 1 188 ? -10.928 9.799 35.059 1.00 71.38 188 VAL A CA 1
ATOM 1465 C C . VAL A 1 188 ? -9.928 10.252 33.989 1.00 71.38 188 VAL A C 1
ATOM 1467 O O . VAL A 1 188 ? -10.209 10.128 32.796 1.00 71.38 188 VAL A O 1
ATOM 1470 N N . LEU A 1 189 ? -8.734 10.700 34.394 1.00 73.31 189 LEU A N 1
ATOM 1471 C CA . LEU A 1 189 ? -7.654 11.053 33.464 1.00 73.31 189 LEU A CA 1
ATOM 1472 C C . LEU A 1 189 ? -7.183 9.852 32.630 1.00 73.31 189 LEU A C 1
ATOM 1474 O O . LEU A 1 189 ? -6.972 9.993 31.427 1.00 73.31 189 LEU A O 1
ATOM 1478 N N . LYS A 1 190 ? -7.077 8.659 33.231 1.00 80.06 190 LYS A N 1
ATOM 1479 C CA . LYS A 1 190 ? -6.747 7.425 32.491 1.00 80.06 190 LYS A CA 1
ATOM 1480 C C . LYS A 1 190 ? -7.828 7.058 31.474 1.00 80.06 190 LYS A C 1
ATOM 1482 O O . LYS A 1 190 ? -7.508 6.702 30.344 1.00 80.06 190 LYS A O 1
ATOM 1487 N N . ILE A 1 191 ? -9.105 7.184 31.842 1.00 76.00 191 ILE A N 1
ATOM 1488 C CA . ILE A 1 191 ? -10.222 6.932 30.917 1.00 76.00 191 ILE A CA 1
ATOM 1489 C C . ILE A 1 191 ? -10.206 7.918 29.746 1.00 76.00 191 ILE A C 1
ATOM 1491 O O . ILE A 1 191 ? -10.439 7.510 28.610 1.00 76.00 191 ILE A O 1
ATOM 1495 N N . SER A 1 192 ? -9.924 9.194 30.012 1.00 73.62 192 SER A N 1
ATOM 1496 C CA . SER A 1 192 ? -9.784 10.226 28.980 1.00 73.62 192 SER A CA 1
ATOM 1497 C C . SER A 1 192 ? -8.713 9.856 27.942 1.00 73.62 192 SER A C 1
ATOM 1499 O O . SER A 1 192 ? -9.005 9.846 26.743 1.00 73.62 192 SER A O 1
ATOM 1501 N N . ASP A 1 193 ? -7.520 9.453 28.392 1.00 76.75 193 ASP A N 1
ATOM 1502 C CA . ASP A 1 193 ? -6.420 9.045 27.505 1.00 76.75 193 ASP A CA 1
ATOM 1503 C C . ASP A 1 193 ? -6.779 7.788 26.687 1.00 76.75 193 ASP A C 1
ATOM 1505 O O . ASP A 1 193 ? -6.585 7.728 25.471 1.00 76.75 193 ASP A O 1
ATOM 1509 N N . GLU A 1 194 ? -7.416 6.797 27.316 1.00 77.88 194 GLU A N 1
ATOM 1510 C CA . GLU A 1 194 ? -7.877 5.589 26.622 1.00 77.88 194 GLU A CA 1
ATOM 1511 C C . GLU A 1 194 ? -8.981 5.877 25.587 1.00 77.88 194 GLU A C 1
ATOM 1513 O O . GLU A 1 194 ? -8.951 5.313 24.490 1.00 77.88 194 GLU A O 1
ATOM 1518 N N . LEU A 1 195 ? -9.921 6.789 25.869 1.00 76.25 195 LEU A N 1
ATOM 1519 C CA . LEU A 1 195 ? -10.923 7.247 24.894 1.00 76.25 195 LEU A CA 1
ATOM 1520 C C . LEU A 1 195 ? -10.266 7.977 23.716 1.00 76.25 195 LEU A C 1
ATOM 1522 O O . LEU A 1 195 ? -10.673 7.800 22.563 1.00 76.25 195 LEU A O 1
ATOM 1526 N N . GLN A 1 196 ? -9.203 8.740 23.970 1.00 77.12 196 GLN A N 1
ATOM 1527 C CA . GLN A 1 196 ? -8.438 9.405 22.918 1.00 77.12 196 GLN A CA 1
ATOM 1528 C C . GLN A 1 196 ? -7.739 8.391 21.992 1.00 77.12 196 GLN A C 1
ATOM 1530 O O . GLN A 1 196 ? -7.655 8.615 20.780 1.00 77.12 196 GLN A O 1
ATOM 1535 N N . GLN A 1 197 ? -7.340 7.225 22.513 1.00 80.44 197 GLN A N 1
ATOM 1536 C CA . GLN A 1 197 ? -6.811 6.105 21.718 1.00 80.44 197 GLN A CA 1
ATOM 1537 C C . GLN A 1 197 ? -7.877 5.368 20.882 1.00 80.44 197 GLN A C 1
ATOM 1539 O O . GLN A 1 197 ? -7.525 4.635 19.949 1.00 80.44 197 GLN A O 1
ATOM 1544 N N . VAL A 1 198 ? -9.174 5.567 21.143 1.00 79.44 198 VAL A N 1
ATOM 1545 C CA . VAL A 1 198 ? -10.269 5.010 20.322 1.00 79.44 198 VAL A CA 1
ATOM 1546 C C . VAL A 1 198 ? -10.457 5.803 19.021 1.00 79.44 198 VAL A C 1
ATOM 1548 O O . VAL A 1 198 ? -10.763 5.221 17.978 1.00 79.44 198 VAL A O 1
ATOM 1551 N N . ILE A 1 199 ? -10.185 7.112 19.025 1.00 77.56 199 ILE A N 1
ATOM 1552 C CA . ILE A 1 199 ? -10.288 7.990 17.844 1.00 77.56 199 ILE A CA 1
ATOM 1553 C C . ILE A 1 199 ? -9.503 7.466 16.621 1.00 77.56 199 ILE A C 1
ATOM 1555 O O . ILE A 1 199 ? -10.105 7.347 15.547 1.00 77.56 199 ILE A O 1
ATOM 1559 N N . PRO A 1 200 ? -8.203 7.105 16.716 1.00 76.12 200 PRO A N 1
ATOM 1560 C CA . PRO A 1 200 ? -7.471 6.563 15.570 1.00 76.12 200 PRO A CA 1
ATOM 1561 C C . PRO A 1 200 ? -8.037 5.218 15.085 1.00 76.12 200 PRO A C 1
ATOM 1563 O O . PRO A 1 200 ? -7.962 4.922 13.892 1.00 76.12 200 PRO A O 1
ATOM 1566 N N . GLN A 1 201 ? -8.662 4.422 15.961 1.00 76.50 201 GLN A N 1
ATOM 1567 C CA . GLN A 1 201 ? -9.321 3.168 15.571 1.00 76.50 201 GLN A CA 1
ATOM 1568 C C . GLN A 1 201 ? -10.595 3.430 14.752 1.00 76.50 201 GLN A C 1
ATOM 1570 O O . GLN A 1 201 ? -10.840 2.745 13.757 1.00 76.50 201 GLN A O 1
ATOM 1575 N N . ILE A 1 202 ? -11.369 4.460 15.106 1.00 77.31 202 ILE A N 1
ATOM 1576 C CA . ILE A 1 202 ? -12.539 4.892 14.326 1.00 77.31 202 ILE A CA 1
ATOM 1577 C C . ILE A 1 202 ? -12.105 5.492 12.979 1.00 77.31 202 ILE A C 1
ATOM 1579 O O . ILE A 1 202 ? -12.703 5.190 11.944 1.00 77.31 202 ILE A O 1
ATOM 1583 N N . ALA A 1 203 ? -11.026 6.281 12.955 1.00 74.75 203 ALA A N 1
ATOM 1584 C CA . ALA A 1 203 ? -10.455 6.799 11.710 1.00 74.75 203 ALA A CA 1
ATOM 1585 C C . ALA A 1 203 ? -10.021 5.662 10.769 1.00 74.75 203 ALA A C 1
ATOM 1587 O O . ALA A 1 203 ? -10.309 5.696 9.573 1.00 74.75 203 ALA A O 1
ATOM 1588 N N . LYS A 1 204 ? -9.410 4.608 11.316 1.00 75.75 204 LYS A N 1
ATOM 1589 C CA . LYS A 1 204 ? -9.076 3.382 10.582 1.00 75.75 204 LYS A CA 1
ATOM 1590 C C . LYS A 1 204 ? -10.317 2.683 10.015 1.00 75.75 204 LYS A C 1
ATOM 1592 O O . LYS A 1 204 ? -10.301 2.263 8.860 1.00 75.75 204 LYS A O 1
ATOM 1597 N N . MET A 1 205 ? -11.409 2.614 10.776 1.00 77.00 205 MET A N 1
ATOM 1598 C CA . MET A 1 205 ? -12.686 2.062 10.308 1.00 77.00 205 MET A CA 1
ATOM 1599 C C . MET A 1 205 ? -13.248 2.844 9.112 1.00 77.00 205 MET A C 1
ATOM 1601 O O . MET A 1 205 ? -13.660 2.247 8.116 1.00 77.00 205 MET A O 1
ATOM 1605 N N . LYS A 1 206 ? -13.166 4.179 9.160 1.00 78.50 206 LYS A N 1
ATOM 1606 C CA . LYS A 1 206 ? -13.516 5.052 8.032 1.00 78.50 206 LYS A CA 1
ATOM 1607 C C . LYS A 1 206 ? -12.638 4.780 6.806 1.00 78.50 206 LYS A C 1
ATOM 1609 O O . LYS A 1 206 ? -13.170 4.615 5.712 1.00 78.50 206 LYS A O 1
ATOM 1614 N N . THR A 1 207 ? -11.323 4.645 6.986 1.00 75.12 207 THR A N 1
ATOM 1615 C CA . THR A 1 207 ? -10.398 4.300 5.893 1.00 75.12 207 THR A CA 1
ATOM 1616 C C . THR A 1 207 ? -10.771 2.974 5.227 1.00 75.12 207 THR A C 1
ATOM 1618 O O . THR A 1 207 ? -10.733 2.882 4.003 1.00 75.12 207 THR A O 1
ATOM 1621 N N . ILE A 1 208 ? -11.183 1.959 5.998 1.00 73.88 208 ILE A N 1
ATOM 1622 C CA . ILE A 1 208 ? -11.651 0.674 5.446 1.00 73.88 208 ILE A CA 1
ATOM 1623 C C . ILE A 1 208 ? -12.899 0.866 4.571 1.00 73.88 208 ILE A C 1
ATOM 1625 O O . ILE A 1 208 ? -12.982 0.265 3.500 1.00 73.88 208 ILE A O 1
ATOM 1629 N N . LEU A 1 209 ? -13.847 1.711 4.990 1.00 74.62 209 LEU A N 1
ATOM 1630 C CA . LEU A 1 209 ? -15.073 1.995 4.231 1.00 74.62 209 LEU A CA 1
ATOM 1631 C C . LEU A 1 209 ? -14.828 2.830 2.964 1.00 74.62 209 LEU A C 1
ATOM 1633 O O . LEU A 1 209 ? -15.579 2.702 2.001 1.00 74.62 209 LEU A O 1
ATOM 1637 N N . ASP A 1 210 ? -13.784 3.660 2.943 1.00 72.62 210 ASP A N 1
ATOM 1638 C CA . ASP A 1 210 ? -13.415 4.472 1.774 1.00 72.62 210 ASP A CA 1
ATOM 1639 C C . ASP A 1 210 ? -12.577 3.693 0.733 1.00 72.62 210 ASP A C 1
ATOM 1641 O O . ASP A 1 210 ? -12.316 4.178 -0.376 1.00 72.62 210 ASP A O 1
ATOM 1645 N N . LEU A 1 211 ? -12.166 2.461 1.052 1.00 70.31 211 LEU A N 1
ATOM 1646 C CA . LEU A 1 211 ? -11.488 1.553 0.127 1.00 70.31 211 LEU A CA 1
ATOM 1647 C C . LEU A 1 211 ? -12.487 0.774 -0.750 1.00 70.31 211 LEU A C 1
ATOM 1649 O O . LEU A 1 211 ? -13.626 0.542 -0.357 1.00 70.31 211 LEU A O 1
ATOM 1653 N N . PRO A 1 212 ? -12.085 0.324 -1.955 1.00 61.16 212 PRO A N 1
ATOM 1654 C CA . PRO A 1 212 ? -12.928 -0.523 -2.792 1.00 61.16 212 PRO A CA 1
ATOM 1655 C C . PRO A 1 212 ? -13.192 -1.870 -2.100 1.00 61.16 212 PRO A C 1
ATOM 1657 O O . PRO A 1 212 ? -12.319 -2.733 -2.024 1.00 61.16 212 PRO A O 1
ATOM 1660 N N . LEU A 1 213 ? -14.426 -2.064 -1.626 1.00 64.75 213 LEU A N 1
ATOM 1661 C CA . LEU A 1 213 ? -14.898 -3.239 -0.875 1.00 64.75 213 LEU A CA 1
ATOM 1662 C C . LEU A 1 213 ? -15.139 -4.480 -1.763 1.00 64.75 213 LEU A C 1
ATOM 1664 O O . LEU A 1 213 ? -16.097 -5.225 -1.562 1.00 64.75 213 LEU A O 1
ATOM 1668 N N . ASN A 1 214 ? -14.282 -4.722 -2.759 1.00 57.38 214 ASN A N 1
ATOM 1669 C CA . ASN A 1 214 ? -14.489 -5.756 -3.784 1.00 57.38 214 ASN A CA 1
ATOM 1670 C C . ASN A 1 214 ? -14.526 -7.196 -3.231 1.00 57.38 214 ASN A C 1
ATOM 1672 O O . ASN A 1 214 ? -15.050 -8.077 -3.900 1.00 57.38 214 ASN A O 1
ATOM 1676 N N . GLY A 1 215 ? -14.028 -7.424 -2.010 1.00 54.97 215 GLY A N 1
ATOM 1677 C CA . GLY A 1 215 ? -14.095 -8.711 -1.302 1.00 54.97 215 GLY A CA 1
ATOM 1678 C C . GLY A 1 215 ? -15.150 -8.791 -0.191 1.00 54.97 215 GLY A C 1
ATOM 1679 O O . GLY A 1 215 ? -15.180 -9.776 0.538 1.00 54.97 215 GLY A O 1
ATOM 1680 N N . SER A 1 216 ? -15.991 -7.764 -0.008 1.00 59.47 216 SER A N 1
ATOM 1681 C CA . SER A 1 216 ? -16.997 -7.718 1.058 1.00 59.47 216 SER A CA 1
ATOM 1682 C C . SER A 1 216 ? -18.374 -7.343 0.515 1.00 59.47 216 SER A C 1
ATOM 1684 O O . SER A 1 216 ? -18.731 -6.168 0.422 1.00 59.47 216 SER A O 1
ATOM 1686 N N . HIS A 1 217 ? -19.179 -8.358 0.199 1.00 58.94 217 HIS A N 1
ATOM 1687 C CA . HIS A 1 217 ? -20.519 -8.148 -0.349 1.00 58.94 217 HIS A CA 1
ATOM 1688 C C . HIS A 1 217 ? -21.442 -7.388 0.626 1.00 58.94 217 HIS A C 1
ATOM 1690 O O . HIS A 1 217 ? -22.141 -6.466 0.220 1.00 58.94 217 HIS A O 1
ATOM 1696 N N . GLN A 1 218 ? -21.390 -7.701 1.926 1.00 64.69 218 GLN A N 1
ATOM 1697 C CA . GLN A 1 218 ? -22.232 -7.060 2.944 1.00 64.69 218 GLN A CA 1
ATOM 1698 C C . GLN A 1 218 ? -21.834 -5.606 3.234 1.00 64.69 218 GLN A C 1
ATOM 1700 O O . GLN A 1 218 ? -22.704 -4.736 3.234 1.00 64.69 218 GLN A O 1
ATOM 1705 N N . LEU A 1 219 ? -20.534 -5.309 3.408 1.00 65.12 219 LEU A N 1
ATOM 1706 C CA . LEU A 1 219 ? -20.086 -3.922 3.628 1.00 65.12 219 LEU A CA 1
ATOM 1707 C C . LEU A 1 219 ? -20.400 -3.056 2.405 1.00 65.12 219 LEU A C 1
ATOM 1709 O O . LEU A 1 219 ? -20.797 -1.906 2.558 1.00 65.12 219 LEU A O 1
ATOM 1713 N N . LYS A 1 220 ? -20.266 -3.613 1.193 1.00 69.56 220 LYS A N 1
ATOM 1714 C CA . LYS A 1 220 ? -20.609 -2.912 -0.048 1.00 69.56 220 LYS A CA 1
ATOM 1715 C C . LYS A 1 220 ? -22.114 -2.653 -0.163 1.00 69.56 220 LYS A C 1
ATOM 1717 O O . LYS A 1 220 ? -22.503 -1.568 -0.580 1.00 69.56 220 LYS A O 1
ATOM 1722 N N . HIS A 1 221 ? -22.949 -3.621 0.220 1.00 73.50 221 HIS A N 1
ATOM 1723 C CA . HIS A 1 221 ? -24.409 -3.505 0.156 1.00 73.50 221 HIS A CA 1
ATOM 1724 C C . HIS A 1 221 ? -24.976 -2.510 1.184 1.00 73.50 221 HIS A C 1
ATOM 1726 O O . HIS A 1 221 ? -25.981 -1.857 0.920 1.00 73.50 221 HIS A O 1
ATOM 1732 N N . GLN A 1 222 ? -24.339 -2.370 2.349 1.00 76.81 222 GLN A N 1
ATOM 1733 C CA . GLN A 1 222 ? -24.807 -1.516 3.449 1.00 76.81 222 GLN A CA 1
ATOM 1734 C C . GLN A 1 222 ? -23.850 -0.347 3.762 1.00 76.81 222 GLN A C 1
ATOM 1736 O O . GLN A 1 222 ? -23.793 0.117 4.901 1.00 76.81 222 GLN A O 1
ATOM 1741 N N . LEU A 1 223 ? -23.091 0.141 2.775 1.00 74.00 223 LEU A N 1
ATOM 1742 C CA . LEU A 1 223 ? -22.028 1.137 2.982 1.00 74.00 223 LEU A CA 1
ATOM 1743 C C . LEU A 1 223 ? -22.504 2.376 3.760 1.00 74.00 223 LEU A C 1
ATOM 1745 O O . LEU A 1 223 ? -21.844 2.803 4.705 1.00 74.00 223 LEU A O 1
ATOM 1749 N N . GLU A 1 224 ? -23.665 2.924 3.394 1.00 74.69 224 GLU A N 1
ATOM 1750 C CA . GLU A 1 224 ? -24.232 4.113 4.042 1.00 74.69 224 GLU A CA 1
ATOM 1751 C C . GLU A 1 224 ? -24.586 3.856 5.514 1.00 74.69 224 GLU A C 1
ATOM 1753 O O . GLU A 1 224 ? -24.262 4.670 6.374 1.00 74.69 224 GLU A O 1
ATOM 1758 N N . LYS A 1 225 ? -25.128 2.674 5.844 1.00 78.06 225 LYS A N 1
ATOM 1759 C CA . LYS A 1 225 ? -25.405 2.276 7.235 1.00 78.06 225 LYS A CA 1
ATOM 1760 C C . LYS A 1 225 ? -24.114 2.224 8.060 1.00 78.06 225 LYS A C 1
ATOM 1762 O O . LYS A 1 225 ? -24.064 2.767 9.162 1.00 78.06 225 LYS A O 1
ATOM 1767 N N . TRP A 1 226 ? -23.058 1.607 7.527 1.00 78.38 226 TRP A N 1
ATOM 1768 C CA . TRP A 1 226 ? -21.768 1.490 8.222 1.00 78.38 226 TRP A CA 1
ATOM 1769 C C . TRP A 1 226 ? -21.044 2.830 8.361 1.00 78.38 226 TRP A C 1
ATOM 1771 O O . TRP A 1 226 ? -20.390 3.071 9.380 1.00 78.38 226 TRP A O 1
ATOM 1781 N N . ARG A 1 227 ? -21.218 3.742 7.398 1.00 80.25 227 ARG A N 1
ATOM 1782 C CA . ARG A 1 227 ? -20.774 5.137 7.525 1.00 80.25 227 ARG A CA 1
ATOM 1783 C C . ARG A 1 227 ? -21.485 5.841 8.672 1.00 80.25 227 ARG A C 1
ATOM 1785 O O . ARG A 1 227 ? -20.804 6.426 9.511 1.00 80.25 227 ARG A O 1
ATOM 1792 N N . THR A 1 228 ? -22.811 5.729 8.760 1.00 77.69 228 THR A N 1
ATOM 1793 C CA . THR A 1 228 ? -23.575 6.302 9.878 1.00 77.69 228 THR A CA 1
ATOM 1794 C C . THR A 1 228 ? -23.111 5.731 11.216 1.00 77.69 228 THR A C 1
ATOM 1796 O O . THR A 1 228 ? -22.811 6.497 12.122 1.00 77.69 228 THR A O 1
ATOM 1799 N N . ILE A 1 229 ? -22.948 4.408 11.326 1.00 76.88 229 ILE A N 1
ATOM 1800 C CA . ILE A 1 229 ? -22.463 3.756 12.555 1.00 76.88 229 ILE A CA 1
ATOM 1801 C C . ILE A 1 229 ? -21.056 4.249 12.940 1.00 76.88 229 ILE A C 1
ATOM 1803 O O . ILE A 1 229 ? -20.787 4.497 14.118 1.00 76.88 229 ILE A O 1
ATOM 1807 N N . THR A 1 230 ? -20.164 4.429 11.963 1.00 76.25 230 THR A N 1
ATOM 1808 C CA . THR A 1 230 ? -18.809 4.963 12.191 1.00 76.25 230 THR A CA 1
ATOM 1809 C C . THR A 1 230 ? -18.854 6.400 12.717 1.00 76.25 230 THR A C 1
ATOM 1811 O O . THR A 1 230 ? -18.155 6.720 13.678 1.00 76.25 230 THR A O 1
ATOM 1814 N N . ILE A 1 231 ? -19.703 7.250 12.129 1.00 78.38 231 ILE A N 1
ATOM 1815 C CA . ILE A 1 231 ? -19.895 8.645 12.555 1.00 78.38 231 ILE A CA 1
ATOM 1816 C C . ILE A 1 231 ? -20.489 8.694 13.967 1.00 78.38 231 ILE A C 1
ATOM 1818 O O . ILE A 1 231 ? -19.936 9.364 14.833 1.00 78.38 231 ILE A O 1
ATOM 1822 N N . SER A 1 232 ? -21.539 7.919 14.245 1.00 74.12 232 SER A N 1
ATOM 1823 C CA . SER A 1 232 ? -22.142 7.859 15.582 1.00 74.12 232 SER A CA 1
ATOM 1824 C C . SER A 1 232 ? -21.165 7.345 16.648 1.00 74.12 232 SER A C 1
ATOM 1826 O O . SER A 1 232 ? -21.149 7.861 17.762 1.00 74.12 232 SER A O 1
ATOM 1828 N N . SER A 1 233 ? -20.298 6.379 16.319 1.00 74.62 233 SER A N 1
ATOM 1829 C CA . SER A 1 233 ? -19.249 5.908 17.244 1.00 74.62 233 SER A CA 1
ATOM 1830 C C . SER A 1 233 ? -18.248 7.023 17.583 1.00 74.62 233 SER A C 1
ATOM 1832 O O . SER A 1 233 ? -17.802 7.139 18.727 1.00 74.62 233 SER A O 1
ATOM 1834 N N . TYR A 1 234 ? -17.908 7.865 16.600 1.00 79.25 234 TYR A N 1
ATOM 1835 C CA . TYR A 1 234 ? -17.039 9.027 16.797 1.00 79.25 234 TYR A CA 1
ATOM 1836 C C . TYR A 1 234 ? -17.697 10.085 17.688 1.00 79.25 234 TYR A C 1
ATOM 1838 O O . TYR A 1 234 ? -17.085 10.536 18.655 1.00 79.25 234 TYR A O 1
ATOM 1846 N N . GLU A 1 235 ? -18.958 10.427 17.416 1.00 78.44 235 GLU A N 1
ATOM 1847 C CA . GLU A 1 235 ? -19.726 11.387 18.219 1.00 78.44 235 GLU A CA 1
ATOM 1848 C C . GLU A 1 235 ? -19.854 10.946 19.682 1.00 78.44 235 GLU A C 1
ATOM 1850 O O . GLU A 1 235 ? -19.690 11.763 20.587 1.00 78.44 235 GLU A O 1
ATOM 1855 N N . ILE A 1 236 ? -20.092 9.654 19.930 1.00 76.44 236 ILE A N 1
ATOM 1856 C CA . ILE A 1 236 ? -20.159 9.104 21.292 1.00 76.44 236 ILE A CA 1
ATOM 1857 C C . ILE A 1 236 ? -18.805 9.212 21.998 1.00 76.44 236 ILE A C 1
ATOM 1859 O O . ILE A 1 236 ? -18.762 9.557 23.177 1.00 76.44 236 ILE A O 1
ATOM 1863 N N . THR A 1 237 ? -17.706 8.961 21.283 1.00 77.56 237 THR A N 1
ATOM 1864 C CA . THR A 1 237 ? -16.355 9.072 21.853 1.00 77.56 237 THR A CA 1
ATOM 1865 C C . THR A 1 237 ? -16.070 10.514 22.266 1.00 77.56 237 THR A C 1
ATOM 1867 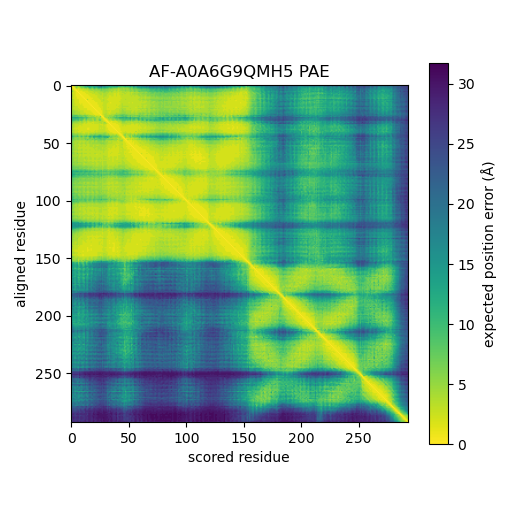O O . THR A 1 237 ? -15.647 10.743 23.393 1.00 77.56 237 THR A O 1
ATOM 1870 N N . LEU A 1 238 ? -16.384 11.491 21.406 1.00 76.56 238 LEU A N 1
ATOM 1871 C CA . LEU A 1 238 ? -16.218 12.914 21.722 1.00 76.56 238 LEU A CA 1
ATOM 1872 C C . LEU A 1 238 ? -17.034 13.338 22.948 1.00 76.56 238 LEU A C 1
ATOM 1874 O O . LEU A 1 238 ? -16.492 13.989 23.836 1.00 76.56 238 LEU A O 1
ATOM 1878 N N . LYS A 1 239 ? -18.307 12.930 23.027 1.00 80.31 239 LYS A N 1
ATOM 1879 C CA . LYS A 1 239 ? -19.165 13.245 24.180 1.00 80.31 239 LYS A CA 1
ATOM 1880 C C . LYS A 1 239 ? -18.653 12.617 25.475 1.00 80.31 239 LYS A C 1
ATOM 1882 O O . LYS A 1 239 ? -18.686 13.260 26.517 1.00 80.31 239 LYS A O 1
ATOM 1887 N N . LEU A 1 240 ? -18.164 11.376 25.429 1.00 73.38 240 LEU A N 1
ATOM 1888 C CA . LEU A 1 240 ? -17.579 10.723 26.604 1.00 73.38 240 LEU A CA 1
ATOM 1889 C C . LEU A 1 240 ? -16.282 11.406 27.053 1.00 73.38 240 LEU A C 1
ATOM 1891 O O . LEU A 1 240 ? -16.080 11.570 28.254 1.00 73.38 240 LEU A O 1
ATOM 1895 N N . THR A 1 241 ? -15.434 11.843 26.117 1.00 77.25 241 THR A N 1
ATOM 1896 C CA . THR A 1 241 ? -14.227 12.620 26.437 1.00 77.25 241 THR A CA 1
ATOM 1897 C C . THR A 1 241 ? -14.580 13.984 27.035 1.00 77.25 241 THR A C 1
ATOM 1899 O O . THR A 1 241 ? -13.966 14.385 28.018 1.00 77.25 241 THR A O 1
ATOM 1902 N N . GLU A 1 242 ? -15.601 14.669 26.511 1.00 80.19 242 GLU A N 1
ATOM 1903 C CA . GLU A 1 242 ? -16.092 15.939 27.066 1.00 80.19 242 GLU A CA 1
ATOM 1904 C C . GLU A 1 242 ? -16.610 15.768 28.504 1.00 80.19 242 GLU A C 1
ATOM 1906 O O . GLU A 1 242 ? -16.260 16.548 29.388 1.00 80.19 242 GLU A O 1
ATOM 1911 N N . ILE A 1 243 ? -17.383 14.710 28.771 1.00 75.75 243 ILE A N 1
ATOM 1912 C CA . ILE A 1 243 ? -17.862 14.387 30.125 1.00 75.75 243 ILE A CA 1
ATOM 1913 C C . ILE A 1 243 ? -16.689 14.052 31.058 1.00 75.75 243 ILE A C 1
ATOM 1915 O O . ILE A 1 243 ? -16.690 14.469 32.217 1.00 75.75 243 ILE A O 1
ATOM 1919 N N . ALA A 1 244 ? -15.679 13.321 30.576 1.00 71.88 244 ALA A N 1
ATOM 1920 C CA . ALA A 1 244 ? -14.484 13.018 31.361 1.00 71.88 244 ALA A CA 1
ATOM 1921 C C . ALA A 1 244 ? -13.706 14.296 31.733 1.00 71.88 244 ALA A C 1
ATOM 1923 O O . ALA A 1 244 ? -13.318 14.454 32.888 1.00 71.88 244 ALA A O 1
ATOM 1924 N N . ASP A 1 245 ? -13.554 15.242 30.805 1.00 73.69 245 ASP A N 1
ATOM 1925 C CA . ASP A 1 245 ? -12.870 16.519 31.055 1.00 73.69 245 ASP A CA 1
ATOM 1926 C C . ASP A 1 245 ? -13.652 17.422 32.034 1.00 73.69 245 ASP A C 1
ATOM 1928 O O . ASP A 1 245 ? -13.086 18.027 32.950 1.00 73.69 245 ASP A O 1
ATOM 1932 N N . GLN A 1 246 ? -14.987 17.438 31.935 1.00 73.94 246 GLN A N 1
ATOM 1933 C CA . GLN A 1 246 ? -15.858 18.123 32.903 1.00 73.94 246 GLN A CA 1
ATOM 1934 C C . GLN A 1 246 ? -15.729 17.547 34.325 1.00 73.94 246 GLN A C 1
ATOM 1936 O O . GLN A 1 246 ? -15.789 18.296 35.307 1.00 73.94 246 GLN A O 1
ATOM 1941 N N . LEU A 1 247 ? -15.521 16.231 34.451 1.00 67.94 247 LEU A N 1
ATOM 1942 C CA . LEU A 1 247 ? -15.286 15.563 35.735 1.00 67.94 247 LEU A CA 1
ATOM 1943 C C . LEU A 1 247 ? -13.911 15.896 36.327 1.00 67.94 247 LEU A C 1
ATOM 1945 O O . LEU A 1 247 ? -13.792 16.004 37.548 1.00 67.94 247 LEU A O 1
ATOM 1949 N N . THR A 1 248 ? -12.891 16.099 35.493 1.00 66.75 248 THR A N 1
ATOM 1950 C CA . THR A 1 248 ? -11.557 16.525 35.940 1.00 66.75 248 THR A CA 1
ATOM 1951 C C . THR A 1 248 ? -11.548 17.984 36.411 1.00 66.75 248 THR A C 1
ATOM 1953 O O . THR A 1 248 ? -10.919 18.299 37.422 1.00 66.75 248 THR A O 1
ATOM 1956 N N . ASN A 1 249 ? -12.299 18.873 35.751 1.00 65.38 249 ASN A N 1
ATOM 1957 C CA . ASN A 1 249 ? -12.298 20.314 36.044 1.00 65.38 249 ASN A CA 1
ATOM 1958 C C . ASN A 1 249 ? -13.250 20.755 37.180 1.00 65.38 249 ASN A C 1
ATOM 1960 O O . ASN A 1 249 ? -13.394 21.949 37.434 1.00 65.38 249 ASN A O 1
ATOM 1964 N N . THR A 1 250 ? -13.869 19.819 37.917 1.00 58.72 250 THR A N 1
ATOM 1965 C CA . THR A 1 250 ? -14.755 20.096 39.079 1.00 58.72 250 THR A CA 1
ATOM 1966 C C . THR A 1 250 ? -15.923 21.055 38.769 1.00 58.72 250 THR A C 1
ATOM 1968 O O . THR A 1 250 ? -16.471 21.709 39.656 1.00 58.72 250 THR A O 1
ATOM 1971 N N . GLN A 1 251 ? -16.332 21.148 37.505 1.00 54.78 251 GLN A N 1
ATOM 1972 C CA . GLN A 1 251 ? -17.541 21.844 37.076 1.00 54.78 251 GLN A CA 1
ATOM 1973 C C . GLN A 1 251 ? -18.549 20.778 36.674 1.00 54.78 251 GLN A C 1
ATOM 1975 O O . GLN A 1 251 ? -18.495 20.264 35.560 1.00 54.78 251 GLN A O 1
ATOM 1980 N N . THR A 1 252 ? -19.461 20.385 37.566 1.00 52.75 252 THR A N 1
ATOM 1981 C CA . THR A 1 252 ? -20.532 19.480 37.132 1.00 52.75 252 THR A CA 1
ATOM 1982 C C . THR A 1 252 ? -21.821 19.638 37.925 1.00 52.75 252 THR A C 1
ATOM 1984 O O . THR A 1 252 ? -21.880 19.414 39.132 1.00 52.75 252 THR A O 1
ATOM 1987 N N . ASP A 1 253 ? -22.875 19.981 37.189 1.00 58.50 253 ASP A N 1
ATOM 1988 C CA . ASP A 1 253 ? -24.269 19.808 37.573 1.00 58.50 253 ASP A CA 1
ATOM 1989 C C . ASP A 1 253 ? -24.595 18.303 37.482 1.00 58.50 253 ASP A C 1
ATOM 1991 O O . ASP A 1 253 ? -24.652 17.727 36.391 1.00 58.50 253 ASP A O 1
ATOM 1995 N N . LEU A 1 254 ? -24.709 17.632 38.634 1.00 58.38 254 LEU A N 1
ATOM 1996 C CA . LEU A 1 254 ? -24.843 16.168 38.738 1.00 58.38 254 LEU A CA 1
ATOM 1997 C C . LEU A 1 254 ? -26.062 15.623 37.976 1.00 58.38 254 LEU A C 1
ATOM 1999 O O . LEU A 1 254 ? -26.019 14.508 37.463 1.00 58.38 254 LEU A O 1
ATOM 2003 N N . THR A 1 255 ? -27.120 16.428 37.861 1.00 56.91 255 THR A N 1
ATOM 2004 C CA . THR A 1 255 ? -28.366 16.048 37.182 1.00 56.91 255 THR A CA 1
ATOM 2005 C C . THR A 1 255 ? -28.195 15.954 35.668 1.00 56.91 255 THR A C 1
ATOM 2007 O O . THR A 1 255 ? -28.645 14.987 35.057 1.00 56.91 255 THR A O 1
ATOM 2010 N N . LYS A 1 256 ? -27.467 16.905 35.069 1.00 65.31 256 LYS A N 1
ATOM 2011 C CA . LYS A 1 256 ? -27.169 16.926 33.633 1.00 65.31 256 LYS A CA 1
ATOM 2012 C C . LYS A 1 256 ? -26.276 15.745 33.225 1.00 65.31 256 LYS A C 1
ATOM 2014 O O . LYS A 1 256 ? -26.538 15.096 32.214 1.00 65.31 256 LYS A O 1
ATOM 2019 N N . ARG A 1 257 ? -25.299 15.398 34.074 1.00 63.03 257 ARG A N 1
ATOM 2020 C CA . ARG A 1 257 ? -24.405 14.236 33.906 1.00 63.03 257 ARG A CA 1
ATOM 2021 C C . ARG A 1 257 ? -25.166 12.912 33.819 1.00 63.03 257 ARG A C 1
ATOM 2023 O O . ARG A 1 257 ? -24.873 12.103 32.943 1.00 63.03 257 ARG A O 1
ATOM 2030 N N . GLU A 1 258 ? -26.103 12.668 34.732 1.00 62.00 258 GLU A N 1
ATOM 2031 C CA . GLU A 1 258 ? -26.865 11.412 34.756 1.00 62.00 258 GLU A CA 1
ATOM 2032 C C . GLU A 1 258 ? -27.758 11.272 33.517 1.00 62.00 258 GLU A C 1
ATOM 2034 O O . GLU A 1 258 ? -27.818 10.191 32.929 1.00 62.00 258 GLU A O 1
ATOM 2039 N N . THR A 1 259 ? -28.375 12.367 33.054 1.00 67.06 259 THR A N 1
ATOM 2040 C CA . THR A 1 259 ? -29.138 12.369 31.796 1.00 67.06 259 THR A CA 1
ATOM 2041 C C . THR A 1 259 ? -28.264 12.148 30.564 1.00 67.06 259 THR A C 1
ATOM 2043 O O . THR A 1 259 ? -28.642 11.353 29.703 1.00 67.06 259 THR A O 1
ATOM 2046 N N . ASP A 1 260 ? -27.093 12.784 30.483 1.00 70.12 260 ASP A N 1
ATOM 2047 C CA . ASP A 1 260 ? -26.201 12.661 29.324 1.00 70.12 260 ASP A CA 1
ATOM 2048 C C . ASP A 1 260 ? -25.583 11.252 29.246 1.00 70.12 260 ASP A C 1
ATOM 2050 O O . ASP A 1 260 ? -25.563 10.633 28.177 1.00 70.12 260 ASP A O 1
ATOM 2054 N N . LEU A 1 261 ? -25.173 10.677 30.384 1.00 65.81 261 LEU A N 1
ATOM 2055 C CA . LEU A 1 261 ? -24.689 9.293 30.455 1.00 65.81 261 LEU A CA 1
ATOM 2056 C C . LEU A 1 261 ? -25.798 8.274 30.152 1.00 65.81 261 LEU A C 1
ATOM 2058 O O . LEU A 1 261 ? -25.544 7.289 29.453 1.00 65.81 261 LEU A O 1
ATOM 2062 N N . ALA A 1 262 ? -27.032 8.506 30.612 1.00 68.56 262 ALA A N 1
ATOM 2063 C CA . ALA A 1 262 ? -28.171 7.647 30.284 1.00 68.56 262 ALA A CA 1
ATOM 2064 C C . ALA A 1 262 ? -28.494 7.677 28.780 1.00 68.56 262 ALA A C 1
ATOM 2066 O O . ALA A 1 262 ? -28.701 6.621 28.174 1.00 68.56 262 ALA A O 1
ATOM 2067 N N . GLN A 1 263 ? -28.458 8.858 28.152 1.00 73.38 263 GLN A N 1
ATOM 2068 C CA . GLN A 1 263 ? -28.647 9.003 26.705 1.00 73.38 263 GLN A CA 1
ATOM 2069 C C . GLN A 1 263 ? -27.543 8.299 25.907 1.00 73.38 263 GLN A C 1
ATOM 2071 O O . GLN A 1 263 ? -27.848 7.579 24.953 1.00 73.38 263 GLN A O 1
ATOM 2076 N N . ILE A 1 264 ? -26.275 8.446 26.304 1.00 72.00 264 ILE A N 1
ATOM 2077 C CA . ILE A 1 264 ? -25.147 7.769 25.644 1.00 72.00 264 ILE A CA 1
ATOM 2078 C C . ILE A 1 264 ? -25.267 6.247 25.781 1.00 72.00 264 ILE A C 1
ATOM 2080 O O . ILE A 1 264 ? -25.109 5.523 24.798 1.00 72.00 264 ILE A O 1
ATOM 2084 N N . THR A 1 265 ? -25.614 5.753 26.970 1.00 70.50 265 THR A N 1
ATOM 2085 C CA . THR A 1 265 ? -25.791 4.313 27.221 1.00 70.50 265 THR A CA 1
ATOM 2086 C C . THR A 1 265 ? -26.946 3.742 26.390 1.00 70.50 265 THR A C 1
ATOM 2088 O O . THR A 1 265 ? -26.835 2.653 25.815 1.00 70.50 265 THR A O 1
ATOM 2091 N N . GLN A 1 266 ? -28.036 4.499 26.230 1.00 72.50 266 GLN A N 1
ATOM 2092 C CA . GLN A 1 266 ? -29.153 4.123 25.361 1.00 72.50 266 GLN A CA 1
ATOM 2093 C C . GLN A 1 266 ? -28.750 4.112 23.876 1.00 72.50 266 GLN A C 1
ATOM 2095 O O . GLN A 1 266 ? -29.072 3.159 23.162 1.00 72.50 266 GLN A O 1
ATOM 2100 N N . GLN A 1 267 ? -28.001 5.117 23.408 1.00 73.50 267 GLN A N 1
ATOM 2101 C CA . GLN A 1 267 ? -27.480 5.163 22.035 1.00 73.50 267 GLN A CA 1
ATOM 2102 C C . GLN A 1 267 ? -26.516 4.004 21.742 1.00 73.50 267 GLN A C 1
ATOM 2104 O O . GLN A 1 267 ? -26.636 3.361 20.697 1.00 73.50 267 GLN A O 1
ATOM 2109 N N . LEU A 1 268 ? -25.618 3.678 22.677 1.00 71.69 268 LEU A N 1
ATOM 2110 C CA . LEU A 1 268 ? -24.718 2.523 22.584 1.00 71.69 268 LEU A CA 1
ATOM 2111 C C . LEU A 1 268 ? -25.490 1.200 22.514 1.00 71.69 268 LEU A C 1
ATOM 2113 O O . LEU A 1 268 ? -25.150 0.330 21.710 1.00 71.69 268 LEU A O 1
ATOM 2117 N N . THR A 1 269 ? -26.564 1.064 23.295 1.00 73.88 269 THR A N 1
ATOM 2118 C CA . THR A 1 269 ? -27.427 -0.128 23.281 1.00 73.88 269 THR A CA 1
ATOM 2119 C C . THR A 1 269 ? -28.124 -0.297 21.928 1.00 73.88 269 THR A C 1
ATOM 2121 O O . THR A 1 269 ? -28.120 -1.392 21.360 1.00 73.88 269 THR A O 1
ATOM 2124 N N . ILE A 1 270 ? -28.672 0.787 21.367 1.00 74.94 270 ILE A N 1
ATOM 2125 C CA . ILE A 1 270 ? -29.312 0.780 20.041 1.00 74.94 270 ILE A CA 1
ATOM 2126 C C . ILE A 1 270 ? -28.293 0.429 18.949 1.00 74.94 270 ILE A C 1
ATOM 2128 O O . ILE A 1 270 ? -28.571 -0.423 18.102 1.00 74.94 270 ILE A O 1
ATOM 2132 N N . LEU A 1 271 ? -27.098 1.026 18.989 1.00 72.12 271 LEU A N 1
ATOM 2133 C CA . LEU A 1 271 ? -26.022 0.717 18.044 1.00 72.12 271 LEU A CA 1
ATOM 2134 C C . LEU A 1 271 ? -25.602 -0.752 18.133 1.00 72.12 271 LEU A C 1
ATOM 2136 O O . LEU A 1 271 ? -25.514 -1.418 17.103 1.00 72.12 271 LEU A O 1
ATOM 2140 N N . LYS A 1 272 ? -25.424 -1.303 19.339 1.00 73.12 272 LYS A N 1
ATOM 2141 C CA . LYS A 1 272 ? -25.108 -2.729 19.520 1.00 73.12 272 LYS A CA 1
ATOM 2142 C C . LYS A 1 272 ? -26.188 -3.650 18.964 1.00 73.12 272 LYS A C 1
ATOM 2144 O O . LYS A 1 272 ? -25.852 -4.648 18.332 1.00 73.12 272 LYS A O 1
ATOM 2149 N N . LEU A 1 273 ? -27.469 -3.332 19.151 1.00 71.38 273 LEU A N 1
ATOM 2150 C CA . LEU A 1 273 ? -28.567 -4.107 18.560 1.00 71.38 273 LEU A CA 1
ATOM 2151 C C . LEU A 1 273 ? -28.548 -4.041 17.023 1.00 71.38 273 LEU A C 1
ATOM 2153 O O . LEU A 1 273 ? -28.766 -5.056 16.354 1.00 71.38 273 LEU A O 1
ATOM 2157 N N . ALA A 1 274 ? -28.224 -2.877 16.458 1.00 69.69 274 ALA A N 1
ATOM 2158 C CA . ALA A 1 274 ? -28.081 -2.692 15.015 1.00 69.69 274 ALA A CA 1
ATOM 2159 C C . ALA A 1 274 ? -26.873 -3.443 14.419 1.00 69.69 274 ALA A C 1
ATOM 2161 O O . ALA A 1 274 ? -26.950 -3.861 13.263 1.00 69.69 274 ALA A O 1
ATOM 2162 N N . VAL A 1 275 ? -25.794 -3.634 15.193 1.00 69.12 275 VAL A N 1
ATOM 2163 C CA . VAL A 1 275 ? -24.627 -4.453 14.807 1.00 69.12 275 VAL A CA 1
ATOM 2164 C C . VAL A 1 275 ? -24.912 -5.953 14.975 1.00 69.12 275 VAL A C 1
ATOM 2166 O O . VAL A 1 275 ? -24.682 -6.734 14.055 1.00 69.12 275 VAL A O 1
ATOM 2169 N N . LYS A 1 276 ? -25.486 -6.369 16.112 1.00 67.94 276 LYS A N 1
ATOM 2170 C CA . LYS A 1 276 ? -25.747 -7.783 16.448 1.00 67.94 276 LYS A CA 1
ATOM 2171 C C . LYS A 1 276 ? -26.807 -8.438 15.552 1.00 67.94 276 LYS A C 1
ATOM 2173 O O . LYS A 1 276 ? -26.732 -9.635 15.276 1.00 67.94 276 LYS A O 1
ATOM 2178 N N . SER A 1 277 ? -27.790 -7.665 15.086 1.00 60.44 277 SER A N 1
ATOM 2179 C CA . SER A 1 277 ? -28.798 -8.145 14.127 1.00 60.44 277 SER A CA 1
ATOM 2180 C C . SER A 1 277 ? -28.185 -8.546 12.778 1.00 60.44 277 SER A C 1
ATOM 2182 O O . SER A 1 277 ? -28.606 -9.555 12.216 1.00 60.44 277 SER A O 1
ATOM 2184 N N . ASP A 1 278 ? -27.139 -7.860 12.306 1.00 58.66 278 ASP A N 1
ATOM 2185 C CA . ASP A 1 278 ? -26.413 -8.246 11.083 1.00 58.66 278 ASP A CA 1
ATOM 2186 C C . ASP A 1 278 ? -25.420 -9.399 11.324 1.00 58.66 278 ASP A C 1
ATOM 2188 O O . ASP A 1 278 ? -25.295 -10.284 10.477 1.00 58.66 278 ASP A O 1
ATOM 2192 N N . GLU A 1 279 ? -24.770 -9.481 12.495 1.00 54.91 279 GLU A N 1
ATOM 2193 C CA . GLU A 1 279 ? -23.908 -10.633 12.829 1.00 54.91 279 GLU A CA 1
ATOM 2194 C C . GLU A 1 279 ? -24.685 -11.960 12.841 1.00 54.91 279 GLU A C 1
ATOM 2196 O O . GLU A 1 279 ? -24.200 -12.994 12.373 1.00 54.91 279 GLU A O 1
ATOM 2201 N N . SER A 1 280 ? -25.935 -11.952 13.309 1.00 46.56 280 SER A N 1
ATOM 2202 C CA . SER A 1 280 ? -26.777 -13.155 13.282 1.00 46.56 280 SER A CA 1
ATOM 2203 C C . SER A 1 280 ? -27.102 -13.641 11.859 1.00 46.56 280 SER A C 1
ATOM 2205 O O . SER A 1 280 ? -27.292 -14.840 11.650 1.00 46.56 280 SER A O 1
ATOM 2207 N N . GLN A 1 281 ? -27.063 -12.750 10.860 1.00 46.88 281 GLN A N 1
ATOM 2208 C CA . GLN A 1 281 ? -27.190 -13.114 9.445 1.00 46.88 281 GLN A CA 1
ATOM 2209 C C . GLN A 1 281 ? -25.875 -13.652 8.852 1.00 46.88 281 GLN A C 1
ATOM 2211 O O . GLN A 1 281 ? -25.923 -14.437 7.908 1.00 46.88 281 GLN A O 1
ATOM 2216 N N . THR A 1 282 ? -24.708 -13.309 9.416 1.00 41.34 282 THR A N 1
ATOM 2217 C CA . THR A 1 282 ? -23.405 -13.866 8.985 1.00 41.34 282 THR A CA 1
ATOM 2218 C C . THR A 1 282 ? -23.167 -15.320 9.398 1.00 41.34 282 THR A C 1
ATOM 2220 O O . THR A 1 282 ? -22.490 -16.049 8.677 1.00 41.34 282 THR A O 1
ATOM 2223 N N . VAL A 1 283 ? -23.733 -15.781 10.520 1.00 38.59 283 VAL A N 1
ATOM 2224 C CA . VAL A 1 283 ? -23.559 -17.177 10.983 1.00 38.59 283 VAL A CA 1
ATOM 2225 C C . VAL A 1 283 ? -24.457 -18.154 10.208 1.00 38.59 283 VAL A C 1
ATOM 2227 O O . VAL A 1 283 ? -24.130 -19.332 10.089 1.00 38.59 283 VAL A O 1
ATOM 2230 N N . ALA A 1 284 ? -25.558 -17.670 9.625 1.00 31.17 284 ALA A N 1
ATOM 2231 C CA . ALA A 1 284 ? -26.514 -18.489 8.878 1.00 31.17 284 ALA A CA 1
ATOM 2232 C C . ALA A 1 284 ? -26.086 -18.817 7.432 1.00 31.17 284 ALA A C 1
ATOM 2234 O O . ALA A 1 284 ? -26.763 -19.601 6.770 1.00 31.17 284 ALA A O 1
ATOM 2235 N N . SER A 1 285 ? -24.966 -18.274 6.940 1.00 33.16 285 SER A N 1
ATOM 2236 C CA . SER A 1 285 ? -24.427 -18.597 5.612 1.00 33.16 285 SER A CA 1
ATOM 2237 C C . SER A 1 285 ? -23.028 -19.232 5.667 1.00 33.16 285 SER A C 1
ATOM 2239 O O . SER A 1 285 ? -22.062 -18.626 5.195 1.00 33.16 285 SER A O 1
ATOM 2241 N N . PRO A 1 286 ? -22.860 -20.452 6.209 1.00 35.41 286 PRO A N 1
ATOM 2242 C CA . PRO A 1 286 ? -21.703 -21.258 5.869 1.00 35.41 286 PRO A CA 1
ATOM 2243 C C . PRO A 1 286 ? -21.932 -21.882 4.480 1.00 35.41 286 PRO A C 1
ATOM 2245 O O . PRO A 1 286 ? -22.997 -22.422 4.204 1.00 35.41 286 PRO A O 1
ATOM 2248 N N . SER A 1 287 ? -20.906 -21.878 3.624 1.00 34.44 287 SER A N 1
ATOM 2249 C CA . SER A 1 287 ? -20.806 -22.789 2.470 1.00 34.44 287 SER A CA 1
ATOM 2250 C C . SER A 1 287 ? -21.791 -22.569 1.299 1.00 34.44 287 SER A C 1
ATOM 2252 O O . SER A 1 287 ? -22.628 -23.419 1.001 1.00 34.44 287 SER A O 1
ATOM 2254 N N . ALA A 1 288 ? -21.609 -21.498 0.523 1.00 31.08 288 ALA A N 1
ATOM 2255 C CA . ALA A 1 288 ? -22.078 -21.465 -0.871 1.00 31.08 288 ALA A CA 1
ATOM 2256 C C . ALA A 1 288 ? -21.147 -20.628 -1.766 1.00 31.08 288 ALA A C 1
ATOM 2258 O O . ALA A 1 288 ? -21.565 -19.673 -2.408 1.00 31.08 288 ALA A O 1
ATOM 2259 N N . ALA A 1 289 ? -19.851 -20.949 -1.770 1.00 34.62 289 ALA A N 1
ATOM 2260 C CA . ALA A 1 289 ? -18.918 -20.464 -2.797 1.00 34.62 289 ALA A CA 1
ATOM 2261 C C . ALA A 1 289 ? -17.796 -21.479 -3.090 1.00 34.62 289 ALA A C 1
ATOM 2263 O O . ALA A 1 289 ? -16.697 -21.115 -3.493 1.00 34.62 289 ALA A O 1
ATOM 2264 N N . SER A 1 290 ? -18.074 -22.769 -2.883 1.00 38.28 290 SER A N 1
ATOM 2265 C CA . SER A 1 290 ? -17.303 -23.875 -3.450 1.00 38.28 290 SER A CA 1
ATOM 2266 C C . SER A 1 290 ? -18.229 -24.636 -4.392 1.00 38.28 290 SER A C 1
ATOM 2268 O O . SER A 1 290 ? -18.971 -25.518 -3.967 1.00 38.28 290 SER A O 1
ATOM 2270 N N . GLY A 1 291 ? -18.226 -24.242 -5.660 1.00 36.03 291 GLY A N 1
ATOM 2271 C CA . GLY A 1 291 ? -19.001 -24.901 -6.702 1.00 36.03 291 GLY A CA 1
ATOM 2272 C C . GLY A 1 291 ? -19.799 -23.909 -7.521 1.00 36.03 291 GLY A C 1
ATOM 2273 O O . GLY A 1 291 ? -20.933 -23.608 -7.179 1.00 36.03 291 GLY A O 1
ATOM 2274 N N . MET A 1 292 ? -19.194 -23.427 -8.601 1.00 28.86 292 MET A N 1
ATOM 2275 C CA . MET A 1 292 ? -19.793 -23.462 -9.934 1.00 28.86 292 MET A CA 1
ATOM 2276 C C . MET A 1 292 ? -18.767 -22.944 -10.947 1.00 28.86 292 MET A C 1
ATOM 2278 O O . MET A 1 292 ? -18.401 -21.775 -10.900 1.00 28.86 292 MET A O 1
ATOM 2282 N N . SER A 1 293 ? -18.333 -23.890 -11.792 1.00 34.03 293 SER A N 1
ATOM 2283 C CA . SER A 1 293 ? -17.827 -23.769 -13.174 1.00 34.03 293 SER A CA 1
ATOM 2284 C C . SER A 1 293 ? -16.754 -22.731 -13.486 1.00 34.03 293 SER A C 1
ATOM 2286 O O . SER A 1 293 ? -17.102 -21.533 -13.561 1.00 34.03 293 SER A O 1
#

Organism: NCBI:txid1028752

InterPro domains:
  IPR006726 Para-hydroxybenzoic acid efflux pump subunit AaeB/fusaric acid resistance protein [PF04632] (9-271)

Secondary structure (DSSP, 8-state):
---HHHHHHHHHHHHHHHHHHHHHHTT-S-THHHHHHHHHHHTSSSHHHHHHHHHHHHHHHHHHHHHHHHHHHHHTT-HHHHHHHHHHHHHHHHHHHT-TTTHHHHHHHHHHHHHHHHHSTT-HHHHHHHHHHHHHHHHHHHHHHHHHHHHSS---HHHHHHHHHHHHHHHHHHHHHHHHS---HHHHHHHHHHHHHHHHHHHHHHHHHHS--TT-HHHHHTHHHHHHHHHHHHHHHHHHHHHHHHHHTT---HHHHHHHHHHHHHHHHHHHHHHHHHHHHHHT----SS---

Radius of gyration: 25.36 Å; Cα contacts (8 Å, |Δi|>4): 245; chains: 1; bounding box: 53×47×67 Å

Mean predicted aligned error: 12.56 Å

Solvent-accessible surface area (backbone atoms only — not comparable to full-atom values): 15973 Å² total; per-residue (Å²): 132,83,52,69,70,57,54,51,51,49,47,51,51,53,30,42,53,52,44,40,53,50,28,58,74,70,66,52,96,61,46,64,56,20,43,52,44,34,52,65,35,65,73,42,96,37,64,62,58,22,53,53,50,44,52,33,44,53,53,6,43,52,52,4,42,52,50,27,52,54,49,50,75,77,25,62,90,44,65,66,62,32,51,52,50,52,50,51,49,50,52,52,28,57,64,47,36,74,39,93,86,51,6,66,23,36,44,37,14,49,51,40,17,52,46,41,60,65,70,13,73,84,37,70,68,54,27,52,54,51,44,52,49,52,51,53,30,46,51,48,13,47,50,39,38,50,49,40,55,57,68,54,77,63,69,52,62,55,60,56,50,53,52,50,52,50,51,50,54,50,49,53,49,54,51,53,56,54,70,70,47,95,70,56,65,71,57,40,53,52,51,37,55,54,51,59,62,44,52,64,56,51,53,49,52,51,53,60,68,76,42,80,51,85,87,26,70,67,61,59,73,42,43,68,60,54,50,51,53,52,50,50,55,50,54,50,48,52,52,52,41,51,54,34,52,36,64,64,69,76,58,75,64,69,70,61,52,55,52,53,52,51,52,51,54,50,52,52,50,54,52,49,51,64,52,52,60,53,52,61,57,60,70,75,62,76,87,89,84,86,84,81,134

pLDDT: mean 79.05, std 14.31, range [28.86, 96.12]